Protein AF-A0A8J2K5Y0-F1 (afdb_monomer_lite)

Sequence (234 aa):
MSKTPAKHNCSVCDEPSGLTCKICMKVNYCSREHQKIHWKSHKPECFPATITFDAKVGRHLVATRDIQQGEIIFKEKPLISGPLGKPDGLPVCLTCFKCISNNNVCSRCSWPVCDSGCEKAPSHANYECEIFTRKRIPSVQSDTTLYEKIIVLRGILQKSRNPSEWNKIQQLQTHSDARQDNPVSSLMLEQCITFIRVACGLTDLVDKDVDQVLGAVVVNAFVSDDSVSSADLF

Organism: NCBI:txid39272

InterPro domains:
  IPR002893 Zinc finger, MYND-type [PF01753] (10-46)
  IPR002893 Zinc finger, MYND-type [PS50865] (10-46)
  IPR053010 SET domain-containing protein SmydA-8 [PTHR46455] (1-223)

pLDDT: mean 89.06, std 15.08, range [28.05, 97.94]

Secondary structure (DSSP, 8-state):
---PPP-EEBTTT-SEE-EE-TTTSS-EESSHHHHHHHHHHHGGG-SSEEEEEETTTEEEEEESS---TT--------S-------TT---B-TTT--B-SS--B-TTT--B-SSHHHHH-HHHHTTHHHHHHHHTPPPSSS-TTHHHHHHHHHHHHHHHH-HHHHHHHTTS---HHHHHT-HHHHHHHHHHHHIIIIIS--TT--HHHHHHHHHHHHHHPPP---TT------

Foldseek 3Di:
DDDDPPQAAAPAPRHGFDAADPAASPHGHNDVVSCVVCCVVCVQVRFQWDWDQDPPPGIDIDGNDDDDPPHDRDDDDDLFDFEAFDPVLFAAAGAPRDGDPDCDAQPQLSEDHNDPCSNPDCNQVVFCRVLSNVLVPDYSNPPRLVRLLRRLRSLLVCVVVPVPSVVVLLPADQVLVVLCVDPVSVVNLVVSCCCVCPRSPPVVDDSVSSSSSSSNCVPPNDDDPPVVDPPDDD

Structure (mmCIF, N/CA/C/O backbone):
data_AF-A0A8J2K5Y0-F1
#
_entry.id   AF-A0A8J2K5Y0-F1
#
loop_
_atom_site.group_PDB
_atom_site.id
_atom_site.type_symbol
_atom_site.label_atom_id
_atom_site.label_alt_id
_atom_site.label_comp_id
_atom_site.label_asym_id
_atom_site.label_entity_id
_atom_site.label_seq_id
_atom_site.pdbx_PDB_ins_code
_atom_site.Cartn_x
_atom_site.Cartn_y
_atom_site.Cartn_z
_atom_site.occupancy
_atom_site.B_iso_or_equiv
_atom_site.auth_seq_id
_atom_site.auth_comp_id
_atom_site.auth_asym_id
_atom_site.auth_atom_id
_atom_site.pdbx_PDB_model_num
ATOM 1 N N . MET A 1 1 ? -16.821 15.304 43.301 1.00 32.03 1 MET A N 1
ATOM 2 C CA . MET A 1 1 ? -17.691 15.926 42.278 1.00 32.03 1 MET A CA 1
ATOM 3 C C . MET A 1 1 ? -18.008 14.866 41.236 1.00 32.03 1 MET A C 1
ATOM 5 O O . MET A 1 1 ? -17.123 14.476 40.484 1.00 32.03 1 MET A O 1
ATOM 9 N N . SER A 1 2 ? -19.215 14.303 41.280 1.00 33.91 2 SER A N 1
ATOM 10 C CA . SER A 1 2 ? -19.689 13.301 40.323 1.00 33.91 2 SER A CA 1
ATOM 11 C C . SER A 1 2 ? -19.815 13.947 38.944 1.00 33.91 2 SER A C 1
ATOM 13 O O . SER A 1 2 ? -20.631 14.843 38.746 1.00 33.91 2 SER A O 1
ATOM 15 N N . LYS A 1 3 ? -18.986 13.525 37.984 1.00 35.22 3 LYS A N 1
ATOM 16 C CA . LYS A 1 3 ? -19.178 13.891 36.577 1.00 35.22 3 LYS A CA 1
ATOM 17 C C . LYS A 1 3 ? -20.478 13.234 36.115 1.00 35.22 3 LYS A C 1
ATOM 19 O O . LYS A 1 3 ? -20.520 12.019 35.948 1.00 35.22 3 LYS A O 1
ATOM 24 N N . THR A 1 4 ? -21.541 14.016 35.958 1.00 37.78 4 THR A N 1
ATOM 25 C CA . THR A 1 4 ? -22.761 13.573 35.280 1.00 37.78 4 THR A CA 1
ATOM 26 C C . THR A 1 4 ? -22.352 13.071 33.890 1.00 37.78 4 THR A C 1
ATOM 28 O O . THR A 1 4 ? -21.720 13.838 33.159 1.00 37.78 4 THR A O 1
ATOM 31 N N . PRO A 1 5 ? -22.612 11.804 33.520 1.00 46.09 5 PRO A N 1
ATOM 32 C CA . PRO A 1 5 ? -22.239 11.309 32.201 1.00 46.09 5 PRO A CA 1
ATOM 33 C C . PRO A 1 5 ? -22.985 12.134 31.150 1.00 46.09 5 PRO A C 1
ATOM 35 O O . PRO A 1 5 ? -24.195 12.339 31.269 1.00 46.09 5 PRO A O 1
ATOM 38 N N . ALA A 1 6 ? -22.260 12.652 30.157 1.00 52.94 6 ALA A N 1
ATOM 39 C CA . ALA A 1 6 ? -22.866 13.354 29.035 1.00 52.94 6 ALA A CA 1
ATOM 40 C C . ALA A 1 6 ? -23.929 12.436 28.407 1.00 52.94 6 ALA A C 1
ATOM 42 O O . ALA A 1 6 ? -23.634 11.299 28.037 1.00 52.94 6 ALA A O 1
ATOM 43 N N . LYS A 1 7 ? -25.188 12.890 28.365 1.00 57.31 7 LYS A N 1
ATOM 44 C CA . LYS A 1 7 ? -26.264 12.148 27.702 1.00 57.31 7 LYS A CA 1
ATOM 45 C C . LYS A 1 7 ? -25.958 12.155 26.212 1.00 57.31 7 LYS A C 1
ATOM 47 O O . LYS A 1 7 ? -25.963 13.213 25.592 1.00 57.31 7 LYS A O 1
ATOM 52 N N . HIS A 1 8 ? -25.667 10.987 25.663 1.00 82.56 8 HIS A N 1
ATOM 53 C CA . HIS A 1 8 ? -25.415 10.829 24.242 1.00 82.56 8 HIS A CA 1
ATOM 54 C C . HIS A 1 8 ? -26.621 10.157 23.582 1.00 82.56 8 HIS A C 1
ATOM 56 O O . HIS A 1 8 ? -27.181 9.184 24.101 1.00 82.56 8 HIS A O 1
ATOM 62 N N . ASN A 1 9 ? -27.024 10.681 22.431 1.00 93.44 9 ASN A N 1
ATOM 63 C CA . ASN A 1 9 ? -28.190 10.199 21.701 1.00 93.44 9 ASN A CA 1
ATOM 64 C C . ASN A 1 9 ? -27.949 8.815 21.087 1.00 93.44 9 ASN A C 1
ATOM 66 O O . ASN A 1 9 ? -26.814 8.416 20.803 1.00 93.44 9 ASN A O 1
ATOM 70 N N . CYS A 1 10 ? -29.034 8.069 20.896 1.00 95.00 10 CYS A N 1
ATOM 71 C CA . CYS A 1 10 ? -28.999 6.768 20.254 1.00 95.00 10 CYS A CA 1
ATOM 72 C C . CYS A 1 10 ? -28.660 6.899 18.766 1.00 95.00 10 CYS A C 1
ATOM 74 O O . CYS A 1 10 ? -29.358 7.589 18.034 1.00 95.00 10 CYS A O 1
ATOM 76 N N . SER A 1 11 ? -27.694 6.120 18.270 1.00 94.62 11 SER A N 1
ATOM 77 C CA . SER A 1 11 ? -27.305 6.104 16.845 1.00 94.62 11 SER A CA 1
ATOM 78 C C . SER A 1 11 ? -28.354 5.524 15.875 1.00 94.62 11 SER A C 1
ATOM 80 O O . SER A 1 11 ? -28.022 5.232 14.731 1.00 94.62 11 SER A O 1
ATOM 82 N N . VAL A 1 12 ? -29.596 5.302 16.322 1.00 95.62 12 VAL A N 1
ATOM 83 C CA . VAL A 1 12 ? -30.702 4.780 15.496 1.00 95.62 12 VAL A CA 1
ATOM 84 C C . VAL A 1 12 ? -31.922 5.693 15.547 1.00 95.62 12 VAL A C 1
ATOM 86 O O . VAL A 1 12 ? -32.443 6.046 14.498 1.00 95.62 12 VAL A O 1
ATOM 89 N N . CYS A 1 13 ? -32.383 6.067 16.744 1.00 95.00 13 CYS A N 1
ATOM 90 C CA . CYS A 1 13 ? -33.601 6.867 16.918 1.00 95.00 13 CYS A CA 1
ATOM 91 C C . CYS A 1 13 ? -33.347 8.286 17.440 1.00 95.00 13 CYS A C 1
ATOM 93 O O . CYS A 1 13 ? -34.308 8.996 17.691 1.00 95.00 13 CYS A O 1
ATOM 95 N N . ASP A 1 14 ? -32.085 8.667 17.660 1.00 93.25 14 ASP A N 1
ATOM 96 C CA . ASP A 1 14 ? -31.645 9.977 18.171 1.00 93.25 14 ASP A CA 1
ATOM 97 C C . ASP A 1 14 ? -32.183 10.384 19.563 1.00 93.25 14 ASP A C 1
ATOM 99 O O . ASP A 1 14 ? -31.848 11.435 20.097 1.00 93.25 14 ASP A O 1
ATOM 103 N N . GLU A 1 15 ? -32.942 9.513 20.225 1.00 93.12 15 GLU A N 1
ATOM 104 C CA . GLU A 1 15 ? -33.397 9.737 21.599 1.00 93.12 15 GLU A CA 1
ATOM 105 C C . GLU A 1 15 ? -32.246 9.623 22.619 1.00 93.12 15 GLU A C 1
ATOM 107 O O . GLU A 1 15 ? -31.299 8.849 22.405 1.00 93.12 15 GLU A O 1
ATOM 112 N N . PRO A 1 16 ? -32.320 10.329 23.768 1.00 90.25 16 PRO A N 1
ATOM 113 C CA . PRO A 1 16 ? -31.324 10.231 24.829 1.00 90.25 16 PRO A CA 1
ATOM 114 C C . PRO A 1 16 ? -31.107 8.783 25.267 1.00 90.25 16 PRO A C 1
ATOM 116 O O . PRO A 1 16 ? -32.050 8.063 25.601 1.00 90.25 16 PRO A O 1
ATOM 119 N N . SER A 1 17 ? -29.848 8.350 25.305 1.00 86.81 17 SER A N 1
ATOM 120 C CA . SER A 1 17 ? -29.516 6.956 25.580 1.00 86.81 17 SER A CA 1
ATOM 121 C C . SER A 1 17 ? -28.359 6.809 26.569 1.00 86.81 17 SER A C 1
ATOM 123 O O . SER A 1 17 ? -27.531 7.706 26.723 1.00 86.81 17 SER A O 1
ATOM 125 N N . GLY A 1 18 ? -28.332 5.682 27.287 1.00 81.06 18 GLY A N 1
ATOM 126 C CA . GLY A 1 18 ? -27.319 5.395 28.311 1.00 81.06 18 GLY A CA 1
ATOM 127 C C . GLY A 1 18 ? -26.430 4.185 28.013 1.00 81.06 18 GLY A C 1
ATOM 128 O O . GLY A 1 18 ? -25.429 3.986 28.700 1.00 81.06 18 GLY A O 1
ATOM 129 N N . LEU A 1 19 ? -26.770 3.355 27.016 1.00 89.81 19 LEU A N 1
ATOM 130 C CA . LEU A 1 19 ? -25.984 2.164 26.691 1.00 89.81 19 LEU A CA 1
ATOM 131 C C . LEU A 1 19 ? -24.911 2.494 25.653 1.00 89.81 19 LEU A C 1
ATOM 133 O O . LEU A 1 19 ? -25.159 2.479 24.450 1.00 89.81 19 LEU A O 1
ATOM 137 N N . THR A 1 20 ? -23.694 2.736 26.121 1.00 93.75 20 THR A N 1
ATOM 138 C CA . THR A 1 20 ? -22.530 2.945 25.252 1.00 93.75 20 THR A CA 1
ATOM 139 C C . THR A 1 20 ? -21.968 1.621 24.727 1.00 93.75 20 THR A C 1
ATOM 141 O O . THR A 1 20 ? -21.862 0.635 25.467 1.00 93.75 20 THR A O 1
ATOM 144 N N . CYS A 1 21 ? -21.545 1.601 23.460 1.00 94.69 21 CYS A N 1
ATOM 145 C CA . CYS A 1 21 ? -20.797 0.488 22.879 1.00 94.69 21 CYS A CA 1
ATOM 146 C C . CYS A 1 21 ? -19.514 0.213 23.677 1.00 94.69 21 CYS A C 1
ATOM 148 O O . CYS A 1 21 ? -18.610 1.041 23.704 1.00 94.69 21 CYS A O 1
ATOM 150 N N . LYS A 1 22 ? -19.396 -0.971 24.284 1.00 92.75 22 LYS A N 1
ATOM 151 C CA . LYS A 1 22 ? -18.261 -1.309 25.162 1.00 92.75 22 LYS A CA 1
ATOM 152 C C . LYS A 1 22 ? -16.938 -1.543 24.435 1.00 92.75 22 LYS A C 1
ATOM 154 O O . LYS A 1 22 ? -15.887 -1.457 25.055 1.00 92.75 22 LYS A O 1
ATOM 159 N N . ILE A 1 23 ? -16.980 -1.814 23.131 1.00 93.75 23 ILE A N 1
ATOM 160 C CA . ILE A 1 23 ? -15.765 -2.014 22.333 1.00 93.75 23 ILE A CA 1
ATOM 161 C C . ILE A 1 23 ? -15.093 -0.672 22.074 1.00 93.75 23 ILE A C 1
ATOM 163 O O . ILE A 1 23 ? -13.909 -0.529 22.356 1.00 93.75 23 ILE A O 1
ATOM 167 N N . CYS A 1 24 ? -15.842 0.298 21.552 1.00 94.75 24 CYS A N 1
ATOM 168 C CA . CYS A 1 24 ? -15.276 1.532 21.022 1.00 94.75 24 CYS A CA 1
ATOM 169 C C . CYS A 1 24 ? -15.578 2.777 21.857 1.00 94.75 24 CYS A C 1
ATOM 171 O O . CYS A 1 24 ? -14.985 3.808 21.605 1.00 94.75 24 CYS A O 1
ATOM 173 N N . MET A 1 25 ? -16.551 2.730 22.769 1.00 94.38 25 MET A N 1
ATOM 174 C CA . MET A 1 25 ? -17.033 3.868 23.566 1.00 94.38 25 MET A CA 1
ATOM 175 C C . MET A 1 25 ? -17.451 5.129 22.769 1.00 94.38 25 MET A C 1
ATOM 177 O O . MET A 1 25 ? -17.724 6.164 23.365 1.00 94.38 25 MET A O 1
ATOM 181 N N . LYS A 1 26 ? -17.564 5.039 21.432 1.00 92.44 26 LYS A N 1
ATOM 182 C CA . LYS A 1 26 ? -17.868 6.160 20.518 1.00 92.44 26 LYS A CA 1
ATOM 183 C C . LYS A 1 26 ? -19.360 6.389 20.261 1.00 92.44 26 LYS A C 1
ATOM 185 O O . LYS A 1 26 ? -19.744 7.473 19.843 1.00 92.44 26 LYS A O 1
ATOM 190 N N . VAL A 1 27 ? -20.198 5.370 20.448 1.00 94.12 27 VAL A N 1
ATOM 191 C CA . VAL A 1 27 ? -21.621 5.394 20.061 1.00 94.12 27 VAL A CA 1
ATOM 192 C C . VAL A 1 27 ? -22.511 4.832 21.160 1.00 94.12 27 VAL A C 1
ATOM 194 O O . VAL A 1 27 ? -22.056 4.031 21.984 1.00 94.12 27 VAL A O 1
ATOM 197 N N . ASN A 1 28 ? -23.783 5.231 21.153 1.00 95.75 28 ASN A N 1
ATOM 198 C CA . ASN A 1 28 ? -24.740 4.927 22.211 1.00 95.75 28 ASN A CA 1
ATOM 199 C C . ASN A 1 28 ? -26.060 4.399 21.635 1.00 95.75 28 ASN A C 1
ATOM 201 O O . ASN A 1 28 ? -26.411 4.669 20.484 1.00 95.75 28 ASN A O 1
ATOM 205 N N . TYR A 1 29 ? -26.776 3.611 22.433 1.00 95.25 29 TYR A N 1
ATOM 206 C CA . TYR A 1 29 ? -27.998 2.924 22.030 1.00 95.25 29 TYR A CA 1
ATOM 207 C C . TYR A 1 29 ? -29.051 2.962 23.138 1.00 95.25 29 TYR A C 1
ATOM 209 O O . TYR A 1 29 ? -28.726 2.893 24.322 1.00 95.25 29 TYR A O 1
ATOM 217 N N . CYS A 1 30 ? -30.331 3.021 22.770 1.00 94.06 30 CYS A N 1
ATOM 218 C CA . CYS A 1 30 ? -31.423 2.820 23.730 1.00 94.06 30 CYS A CA 1
ATOM 219 C C . CYS A 1 30 ? -31.503 1.359 24.196 1.00 94.06 30 CYS A C 1
ATOM 221 O O . CYS A 1 30 ? -31.869 1.089 25.336 1.00 94.06 30 CYS A O 1
ATOM 223 N N . SER A 1 31 ? -31.159 0.414 23.314 1.00 92.88 31 SER A N 1
ATOM 224 C CA . SER A 1 31 ? -31.305 -1.020 23.554 1.00 92.88 31 SER A CA 1
ATOM 225 C C . SER A 1 31 ? -30.326 -1.857 22.722 1.00 92.88 31 SER A C 1
ATOM 227 O O . SER A 1 31 ? -29.652 -1.359 21.812 1.00 92.88 31 SER A O 1
ATOM 229 N N . ARG A 1 32 ? -30.259 -3.163 23.013 1.00 93.19 32 ARG A N 1
ATOM 230 C CA . ARG A 1 32 ? -29.463 -4.119 22.223 1.00 93.19 32 ARG A CA 1
ATOM 231 C C . ARG A 1 32 ? -30.018 -4.279 20.806 1.00 93.19 32 ARG A C 1
ATOM 233 O O . ARG A 1 32 ? -29.262 -4.582 19.887 1.00 93.19 32 ARG A O 1
ATOM 240 N N . GLU A 1 33 ? -31.313 -4.062 20.615 1.00 95.75 33 GLU A N 1
ATOM 241 C CA . GLU A 1 33 ? -31.990 -4.099 19.320 1.00 95.75 33 GLU A CA 1
ATOM 242 C C . GLU A 1 33 ? -31.474 -2.975 18.416 1.00 95.75 33 GLU A C 1
ATOM 244 O O . GLU A 1 33 ? -31.045 -3.246 17.295 1.00 95.75 33 GLU A O 1
ATOM 249 N N . HIS A 1 34 ? -31.395 -1.738 18.922 1.00 95.56 34 HIS A N 1
ATOM 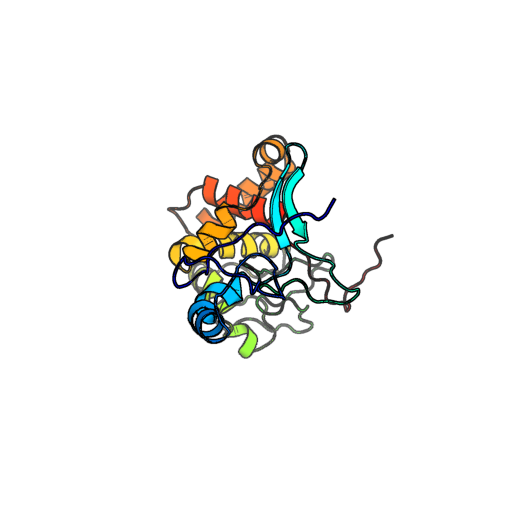250 C CA . HIS A 1 34 ? -30.821 -0.615 18.169 1.00 95.56 34 HIS A CA 1
ATOM 251 C C . HIS A 1 34 ? -29.333 -0.828 17.866 1.00 95.56 34 HIS A C 1
ATOM 253 O O . HIS A 1 34 ? -28.880 -0.535 16.759 1.00 95.56 34 HIS A O 1
ATOM 259 N N . GLN A 1 35 ? -28.575 -1.430 18.788 1.00 94.44 35 GLN A N 1
ATOM 260 C CA . GLN A 1 35 ? -27.198 -1.823 18.493 1.00 94.44 35 GLN A CA 1
ATOM 261 C C . GLN A 1 35 ? -27.125 -2.821 17.329 1.00 94.44 35 GLN A C 1
ATOM 263 O O . GLN A 1 35 ? -26.298 -2.641 16.440 1.00 94.44 35 GLN A O 1
ATOM 268 N N . LYS A 1 36 ? -27.975 -3.858 17.304 1.00 95.06 36 LYS A N 1
ATOM 269 C CA . LYS A 1 36 ? -28.004 -4.852 16.214 1.00 95.06 36 LYS A CA 1
ATOM 270 C C . LYS A 1 36 ? -28.366 -4.221 14.869 1.00 95.06 36 LYS A C 1
ATOM 272 O O . LYS A 1 36 ? -27.741 -4.566 13.870 1.00 95.06 36 LYS A O 1
ATOM 277 N N . ILE A 1 37 ? -29.322 -3.289 14.856 1.00 95.75 37 ILE A N 1
ATOM 278 C CA . ILE A 1 37 ? -29.725 -2.543 13.653 1.00 95.75 37 ILE A CA 1
ATOM 279 C C . ILE A 1 37 ? -28.539 -1.740 13.101 1.00 95.75 37 ILE A C 1
ATOM 281 O O . ILE A 1 37 ? -28.213 -1.853 11.921 1.00 95.75 37 ILE A O 1
ATOM 285 N N . HIS A 1 38 ? -27.839 -0.996 13.960 1.00 95.06 38 HIS A N 1
ATOM 286 C CA . HIS A 1 38 ? -26.697 -0.169 13.559 1.00 95.06 38 HIS A CA 1
ATOM 287 C C . HIS A 1 38 ? -25.401 -0.971 13.324 1.00 95.06 38 HIS A C 1
ATOM 289 O O . HIS A 1 38 ? -24.453 -0.480 12.714 1.00 95.06 38 HIS A O 1
ATOM 295 N N . TRP A 1 39 ? -25.322 -2.223 13.788 1.00 95.00 39 TRP A N 1
ATOM 296 C CA . TRP A 1 39 ? -24.069 -2.983 13.814 1.00 95.00 39 TRP A CA 1
ATOM 297 C C . TRP A 1 39 ? -23.414 -3.133 12.440 1.00 95.00 39 TRP A C 1
ATOM 299 O O . TRP A 1 39 ? -22.192 -3.071 12.340 1.00 95.00 39 TRP A O 1
ATOM 309 N N . LYS A 1 40 ? -24.205 -3.304 11.374 1.00 94.75 40 LYS A N 1
ATOM 310 C CA . LYS A 1 40 ? -23.673 -3.510 10.018 1.00 94.75 40 LYS A CA 1
ATOM 311 C C . LYS A 1 40 ? -22.851 -2.313 9.524 1.00 94.75 40 LYS A C 1
ATOM 313 O O . LYS A 1 40 ? -21.805 -2.534 8.921 1.00 94.75 40 LYS A O 1
ATOM 318 N N . SER A 1 41 ? -23.294 -1.085 9.794 1.00 93.94 41 SER A N 1
ATOM 319 C CA . SER A 1 41 ? -22.560 0.142 9.453 1.00 93.94 41 SER A CA 1
ATOM 320 C C . SER A 1 41 ? -21.506 0.499 10.499 1.00 93.94 41 SER A C 1
ATOM 322 O O . SER A 1 41 ? -20.461 1.025 10.147 1.00 93.94 41 SER A O 1
ATOM 324 N N . HIS A 1 42 ? -21.738 0.174 11.774 1.00 94.00 42 HIS A N 1
ATOM 325 C CA . HIS A 1 42 ? -20.819 0.513 12.860 1.00 94.00 42 HIS A CA 1
ATOM 326 C C . HIS A 1 42 ? -19.573 -0.376 12.928 1.00 94.00 42 HIS A C 1
ATOM 328 O O . HIS A 1 42 ? -18.486 0.102 13.248 1.00 94.00 42 HIS A O 1
ATOM 334 N N . LYS A 1 43 ? -19.726 -1.684 12.679 1.00 93.62 43 LYS A N 1
ATOM 335 C CA . LYS A 1 43 ? -18.681 -2.696 12.895 1.00 93.62 43 LYS A CA 1
ATOM 336 C C . LYS A 1 43 ? -17.336 -2.351 12.233 1.00 93.62 43 LYS A C 1
ATOM 338 O O . LYS A 1 43 ? -16.330 -2.538 12.914 1.00 93.62 43 LYS A O 1
ATOM 343 N N . PRO A 1 44 ? -17.273 -1.854 10.979 1.00 90.88 44 PRO A N 1
ATOM 344 C CA . PRO A 1 44 ? -16.004 -1.492 10.340 1.00 90.88 44 PRO A CA 1
ATOM 345 C C . PRO A 1 44 ? -15.212 -0.409 11.087 1.00 90.88 44 PRO A C 1
ATOM 347 O O . PRO A 1 44 ? -13.991 -0.393 11.016 1.00 90.88 44 PRO A O 1
ATOM 350 N N . GLU A 1 45 ? -15.892 0.457 11.840 1.00 90.06 45 GLU A N 1
ATOM 351 C CA . GLU A 1 45 ? -15.291 1.574 12.581 1.00 90.06 45 GLU A CA 1
ATOM 352 C C . GLU A 1 45 ? -15.261 1.322 14.102 1.00 90.06 45 GLU A C 1
ATOM 354 O O . GLU A 1 45 ? -14.896 2.193 14.901 1.00 90.06 45 GLU A O 1
ATOM 359 N N . CYS A 1 46 ? -15.661 0.124 14.536 1.00 94.50 46 CYS A N 1
ATOM 360 C CA . CYS A 1 46 ? -15.793 -0.244 15.940 1.00 94.50 46 CYS A CA 1
ATOM 361 C C . CYS A 1 46 ? -14.460 -0.745 16.515 1.00 94.50 46 CYS A C 1
ATOM 363 O O . CYS A 1 46 ? -14.229 -1.944 16.647 1.00 94.50 46 CYS A O 1
ATOM 365 N N . PHE A 1 47 ? -13.594 0.194 16.886 1.00 96.00 47 PHE A N 1
ATOM 366 C CA . PHE A 1 47 ? -12.331 -0.058 17.583 1.00 96.00 47 PHE A CA 1
ATOM 367 C C . PHE A 1 47 ? -12.121 0.983 18.697 1.00 96.00 47 PHE A C 1
ATOM 369 O O . PHE A 1 47 ? -12.705 2.071 18.608 1.00 96.00 47 PHE A O 1
ATOM 376 N N . PRO A 1 48 ? -11.331 0.684 19.750 1.00 96.94 48 PRO A N 1
ATOM 377 C CA . PRO A 1 48 ? -11.205 1.519 20.948 1.00 96.94 48 PRO A CA 1
ATOM 378 C C . PRO A 1 48 ? -10.365 2.789 20.752 1.00 96.94 48 PRO A C 1
ATOM 380 O O . PRO A 1 48 ? -9.767 3.277 21.707 1.00 96.94 48 PRO A O 1
ATOM 383 N N . ALA A 1 49 ? -10.361 3.380 19.558 1.00 96.12 49 ALA A N 1
ATOM 384 C CA . ALA A 1 49 ? -9.703 4.651 19.295 1.00 96.12 49 ALA A CA 1
ATOM 385 C C . ALA A 1 49 ? -10.542 5.576 18.399 1.00 96.12 49 ALA A C 1
ATOM 387 O O . ALA A 1 49 ? -11.417 5.139 17.639 1.00 96.12 49 ALA A O 1
ATOM 388 N N . THR A 1 50 ? -10.257 6.870 18.504 1.00 94.62 50 THR A N 1
ATOM 389 C CA . THR A 1 50 ? -10.776 7.933 17.639 1.00 94.62 50 THR A CA 1
ATOM 390 C C . THR A 1 50 ? -9.623 8.712 17.019 1.00 94.62 50 THR A C 1
ATOM 392 O O . THR A 1 50 ? -8.535 8.755 17.587 1.00 94.62 50 THR A O 1
ATOM 395 N N . ILE A 1 51 ? -9.862 9.327 15.863 1.00 94.06 51 ILE A N 1
ATOM 396 C CA . ILE A 1 51 ? -8.894 10.218 15.221 1.00 94.06 51 ILE A CA 1
ATOM 397 C C . ILE A 1 51 ? -9.025 11.610 15.846 1.00 94.06 51 ILE A C 1
ATOM 399 O O . ILE A 1 51 ? -10.130 12.137 15.974 1.00 94.06 51 ILE A O 1
ATOM 403 N N . THR A 1 52 ? -7.894 12.202 16.207 1.00 95.75 52 THR A N 1
ATOM 404 C CA . THR A 1 52 ? -7.747 13.587 16.674 1.00 95.75 52 THR A CA 1
ATOM 405 C C . THR A 1 52 ? -6.625 14.271 15.896 1.00 95.75 52 THR A C 1
ATOM 407 O O . THR A 1 52 ? -5.911 13.627 15.125 1.00 95.75 52 THR A O 1
ATOM 410 N N . PHE A 1 53 ? -6.476 15.585 16.061 1.00 96.12 53 PHE A N 1
ATOM 411 C CA . PHE A 1 53 ? -5.426 16.367 15.414 1.00 96.12 53 PHE A CA 1
ATOM 412 C C . PHE A 1 53 ? -4.584 17.098 16.455 1.00 96.12 53 PHE A C 1
ATOM 414 O O . PHE A 1 53 ? -5.118 17.648 17.415 1.00 96.12 53 PHE A O 1
ATOM 421 N N . ASP A 1 54 ? -3.276 17.111 16.234 1.00 95.94 54 ASP A N 1
ATOM 422 C CA . ASP A 1 54 ? -2.307 17.908 16.975 1.00 95.94 54 ASP A CA 1
ATOM 423 C C . ASP A 1 54 ? -1.405 18.655 15.984 1.00 95.94 54 ASP A C 1
ATOM 425 O O . ASP A 1 54 ? -1.079 18.136 14.917 1.00 95.94 54 ASP A O 1
ATOM 429 N N . ALA A 1 55 ? -0.997 19.878 16.322 1.00 94.88 55 ALA A N 1
ATOM 430 C CA . ALA A 1 55 ? -0.227 20.726 15.412 1.00 94.88 55 ALA A CA 1
ATOM 431 C C . ALA A 1 55 ? 1.187 20.190 15.118 1.00 94.88 55 ALA A C 1
ATOM 433 O O . ALA A 1 55 ? 1.750 20.513 14.076 1.00 94.88 55 ALA A O 1
ATOM 434 N N . LYS A 1 56 ? 1.767 19.382 16.016 1.00 93.00 56 LYS A N 1
ATOM 435 C CA . LYS A 1 56 ? 3.126 18.844 15.885 1.00 93.00 56 LYS A CA 1
ATOM 436 C C . LYS A 1 56 ? 3.153 17.529 15.111 1.00 93.00 56 LYS A C 1
ATOM 438 O O . LYS A 1 56 ? 4.050 17.332 14.299 1.00 93.00 56 LYS A O 1
ATOM 443 N N . VAL A 1 57 ? 2.209 16.625 15.379 1.00 92.06 57 VAL A N 1
ATOM 444 C CA . VAL A 1 57 ? 2.205 15.266 14.791 1.00 92.06 57 VAL A CA 1
ATOM 445 C C . VAL A 1 57 ? 1.094 15.033 13.766 1.00 92.06 57 VAL A C 1
ATOM 447 O O . VAL A 1 57 ? 1.063 13.997 13.107 1.00 92.06 57 VAL A O 1
ATOM 450 N N . GLY A 1 58 ? 0.179 15.988 13.600 1.00 94.75 58 GLY A N 1
ATOM 451 C CA . GLY A 1 58 ? -0.957 15.876 12.694 1.00 94.75 58 GLY A CA 1
ATOM 452 C C . GLY A 1 58 ? -2.056 14.950 13.223 1.00 94.75 58 GLY A C 1
ATOM 453 O O . GLY A 1 58 ? -2.368 14.923 14.419 1.00 94.75 58 GLY A O 1
ATOM 454 N N . ARG A 1 59 ? -2.689 14.203 12.308 1.00 95.81 59 ARG A N 1
ATOM 455 C CA . ARG A 1 59 ? -3.744 13.236 12.652 1.00 95.81 59 ARG A CA 1
ATOM 456 C C . ARG A 1 59 ? -3.146 12.048 13.398 1.00 95.81 59 ARG A C 1
ATOM 458 O O . ARG A 1 59 ? -2.210 11.426 12.909 1.00 95.81 59 ARG A O 1
ATOM 465 N N . HIS A 1 60 ? -3.733 11.703 14.534 1.00 95.44 60 HIS A N 1
ATOM 466 C CA . HIS A 1 60 ? -3.295 10.586 15.364 1.00 95.44 60 HIS A CA 1
ATOM 467 C C . HIS A 1 60 ? -4.494 9.893 16.018 1.00 95.44 60 HIS A C 1
ATOM 469 O O . HIS A 1 60 ? -5.603 10.428 16.041 1.00 95.44 60 HIS A O 1
ATOM 475 N N . LEU A 1 61 ? -4.275 8.676 16.518 1.00 95.50 61 LEU A N 1
ATOM 476 C CA . LEU A 1 61 ? -5.291 7.901 17.225 1.00 95.50 61 LEU A CA 1
ATOM 477 C C . LEU A 1 61 ? -5.181 8.125 18.734 1.00 95.50 61 LEU A C 1
ATOM 479 O O . LEU A 1 61 ? -4.098 8.008 19.302 1.00 95.50 61 LEU A O 1
ATOM 483 N N . VAL A 1 62 ? -6.315 8.383 19.384 1.00 95.88 62 VAL A N 1
ATOM 484 C CA . VAL A 1 62 ? -6.435 8.483 20.845 1.00 95.88 62 VAL A CA 1
ATOM 485 C C . VAL A 1 62 ? -7.381 7.405 21.351 1.00 95.88 62 VAL A C 1
ATOM 487 O O . VAL A 1 62 ? -8.472 7.212 20.805 1.00 95.88 62 VAL A O 1
ATOM 490 N N . ALA A 1 63 ? -6.956 6.692 22.396 1.00 97.25 63 ALA A N 1
ATOM 491 C CA . ALA A 1 63 ? -7.753 5.651 23.025 1.00 97.25 63 ALA A CA 1
ATOM 492 C C . ALA A 1 63 ? -9.039 6.231 23.637 1.00 97.25 63 ALA A C 1
ATOM 494 O O . ALA A 1 63 ? -9.047 7.287 24.263 1.00 97.25 63 ALA A O 1
ATOM 495 N N . THR A 1 64 ? -10.141 5.513 23.455 1.00 96.31 64 THR A N 1
ATOM 496 C CA . THR A 1 64 ? -11.488 5.893 23.937 1.00 96.31 64 THR A CA 1
ATOM 497 C C . THR A 1 64 ? -11.850 5.234 25.269 1.00 96.31 64 THR A C 1
ATOM 499 O O . THR A 1 64 ? -12.859 5.569 25.888 1.00 96.31 64 THR A O 1
ATOM 502 N N . ARG A 1 65 ? -11.030 4.273 25.693 1.00 96.12 65 ARG A N 1
ATOM 503 C CA . ARG A 1 65 ? -11.073 3.555 26.966 1.00 96.12 65 ARG A CA 1
ATOM 504 C C . ARG A 1 65 ? -9.714 2.917 27.223 1.00 96.12 65 ARG A C 1
ATOM 506 O O . ARG A 1 65 ? -8.880 2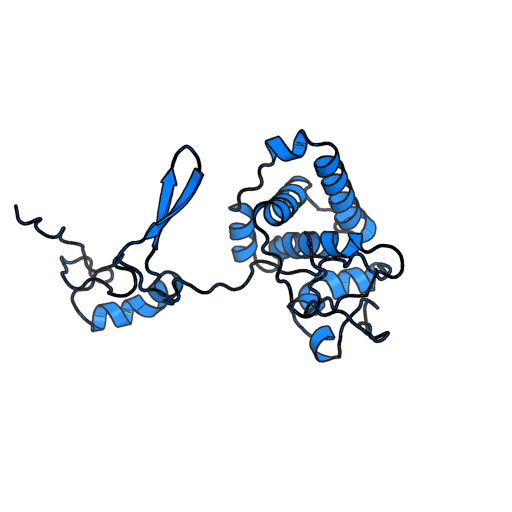.871 26.320 1.00 96.12 65 ARG A O 1
ATOM 513 N N . ASP A 1 66 ? -9.556 2.339 28.403 1.00 96.62 66 ASP A N 1
ATOM 514 C CA . ASP A 1 66 ? -8.417 1.481 28.703 1.00 96.62 66 ASP A CA 1
ATOM 515 C C . ASP A 1 66 ? -8.398 0.266 27.759 1.00 96.62 66 ASP A C 1
ATOM 517 O O . ASP A 1 66 ? -9.431 -0.365 27.487 1.00 96.62 66 ASP A O 1
ATOM 521 N N . ILE A 1 67 ? -7.208 -0.034 27.240 1.00 96.75 67 ILE A N 1
ATOM 522 C CA . ILE A 1 67 ? -6.923 -1.150 26.335 1.00 96.75 67 ILE A CA 1
ATOM 523 C C . ILE A 1 67 ? -6.008 -2.107 27.090 1.00 96.75 67 ILE A C 1
ATOM 525 O O . ILE A 1 67 ? -4.968 -1.696 27.607 1.00 96.75 67 ILE A O 1
ATOM 529 N N . GLN A 1 68 ? -6.406 -3.373 27.189 1.00 96.25 68 GLN A N 1
ATOM 530 C CA . GLN A 1 68 ? -5.621 -4.362 27.926 1.00 96.25 68 GLN A CA 1
ATOM 531 C C . GLN A 1 68 ? -4.394 -4.804 27.124 1.00 96.25 68 GLN A C 1
ATOM 533 O O . GLN A 1 68 ? -4.394 -4.809 25.892 1.00 96.25 68 GLN A O 1
ATOM 538 N N . GLN A 1 69 ? -3.339 -5.219 27.826 1.00 97.56 69 GLN A N 1
ATOM 539 C CA . GLN A 1 69 ? -2.165 -5.801 27.182 1.00 97.56 69 GLN A CA 1
ATOM 540 C C . GLN A 1 69 ? -2.569 -7.017 26.332 1.00 97.56 69 GLN A C 1
ATOM 542 O O . GLN A 1 69 ? -3.286 -7.900 26.797 1.00 97.56 69 GLN A O 1
ATOM 547 N N . GLY A 1 70 ? -2.098 -7.058 25.082 1.00 96.19 70 GLY A N 1
ATOM 548 C CA . GLY A 1 70 ? -2.423 -8.123 24.127 1.00 96.19 70 GLY A CA 1
ATOM 549 C C . GLY A 1 70 ? -3.790 -7.983 23.445 1.00 96.19 70 GLY A C 1
ATOM 550 O O . GLY A 1 70 ? -4.123 -8.802 22.589 1.00 96.19 70 GLY A O 1
ATOM 551 N N . GLU A 1 71 ? -4.581 -6.956 23.775 1.00 95.00 71 GLU A N 1
ATOM 552 C CA . GLU A 1 71 ? -5.852 -6.691 23.108 1.00 95.00 71 GLU A CA 1
ATOM 553 C C . GLU A 1 71 ? -5.631 -6.215 21.662 1.00 95.00 71 GLU A C 1
ATOM 555 O O . GLU A 1 71 ? -4.831 -5.320 21.382 1.00 95.00 71 GLU A O 1
ATOM 560 N N . ILE A 1 72 ? -6.378 -6.794 20.722 1.00 92.38 72 ILE A N 1
ATOM 561 C CA . ILE A 1 72 ? -6.363 -6.359 19.324 1.00 92.38 72 ILE A CA 1
ATOM 562 C C . ILE A 1 72 ? -7.197 -5.083 19.199 1.00 92.38 72 ILE A C 1
ATOM 564 O O . ILE A 1 72 ? -8.418 -5.126 19.343 1.00 92.38 72 ILE A O 1
ATOM 568 N N . ILE A 1 73 ? -6.548 -3.967 18.858 1.00 94.88 73 ILE A N 1
ATOM 569 C CA . ILE A 1 73 ? -7.219 -2.677 18.647 1.00 94.88 73 ILE A CA 1
ATOM 570 C C . ILE A 1 73 ? -8.031 -2.709 17.343 1.00 94.88 73 ILE A C 1
ATOM 572 O O . ILE A 1 73 ? -9.243 -2.510 17.366 1.00 94.88 73 ILE A O 1
ATOM 576 N N . PHE A 1 74 ? -7.387 -2.989 16.207 1.00 92.56 74 PHE A N 1
ATOM 577 C CA . PHE A 1 74 ? -8.048 -3.177 14.913 1.00 92.56 74 PHE A CA 1
ATOM 578 C C . PHE A 1 74 ? -7.220 -4.082 13.991 1.00 92.56 74 PHE A C 1
ATOM 580 O O . PHE A 1 74 ? -6.065 -4.398 14.273 1.00 92.56 74 PHE A O 1
ATOM 587 N N . LYS A 1 75 ? -7.839 -4.531 12.895 1.00 89.12 75 LYS A N 1
ATOM 588 C CA . LYS A 1 75 ? -7.185 -5.251 11.797 1.00 89.12 75 LYS A CA 1
ATOM 589 C C . LYS A 1 75 ? -7.591 -4.600 10.490 1.00 89.12 75 LYS A C 1
ATOM 591 O O . LYS A 1 75 ? -8.771 -4.317 10.294 1.00 89.12 75 LYS A O 1
ATOM 596 N N . GLU A 1 76 ? -6.639 -4.443 9.589 1.00 87.19 76 GLU A N 1
ATOM 597 C CA . GLU A 1 76 ? -6.868 -3.827 8.291 1.00 87.19 76 GLU A CA 1
ATOM 598 C C . GLU A 1 76 ? -6.177 -4.635 7.191 1.00 87.19 76 GLU A C 1
ATOM 600 O O . GLU A 1 76 ? -5.172 -5.306 7.426 1.00 87.19 76 GLU A O 1
ATOM 605 N N . LYS A 1 77 ? -6.763 -4.619 5.991 1.00 88.69 77 LYS A N 1
ATOM 606 C CA . LYS A 1 77 ? -6.122 -5.157 4.789 1.00 88.69 77 LYS A CA 1
ATOM 607 C C . LYS A 1 77 ? -5.316 -4.037 4.128 1.00 88.69 77 LYS A C 1
ATOM 609 O O . LYS A 1 77 ? -5.817 -2.918 4.086 1.00 88.69 77 LYS A O 1
ATOM 614 N N . PRO A 1 78 ? -4.131 -4.318 3.566 1.00 90.81 78 PRO A N 1
ATOM 615 C CA . PRO A 1 78 ? -3.341 -3.283 2.913 1.00 90.81 78 PRO A CA 1
ATOM 616 C C . PRO A 1 78 ? -4.106 -2.672 1.731 1.00 90.81 78 PRO A C 1
ATOM 618 O O . PRO A 1 78 ? -4.714 -3.405 0.947 1.00 90.81 78 PRO A O 1
ATOM 621 N N . LEU A 1 79 ? -4.031 -1.343 1.582 1.00 92.25 79 LEU A N 1
ATOM 622 C CA . LEU A 1 79 ? -4.587 -0.622 0.424 1.00 92.25 79 LEU A CA 1
ATOM 623 C C . LEU A 1 79 ? -3.937 -1.105 -0.878 1.00 92.25 79 LEU A C 1
ATOM 625 O O . LEU A 1 79 ? -4.595 -1.318 -1.896 1.00 92.25 79 LEU A O 1
ATOM 629 N N . ILE A 1 80 ? -2.619 -1.286 -0.818 1.00 91.62 80 ILE A N 1
ATOM 630 C CA . ILE A 1 80 ? -1.770 -1.846 -1.861 1.00 91.62 80 ILE A CA 1
ATOM 631 C C . ILE A 1 80 ? -0.665 -2.662 -1.209 1.00 91.62 80 ILE A C 1
ATOM 633 O O . ILE A 1 80 ? -0.223 -2.370 -0.102 1.00 91.62 80 ILE A O 1
ATOM 637 N N . SER A 1 81 ? -0.220 -3.693 -1.910 1.00 92.25 81 SER A N 1
ATOM 638 C CA . SER A 1 81 ? 0.946 -4.481 -1.532 1.00 92.25 81 SER A CA 1
ATOM 639 C C . SER A 1 81 ? 1.785 -4.721 -2.773 1.00 92.25 81 SER A C 1
ATOM 641 O O . SER A 1 81 ? 1.256 -4.822 -3.888 1.00 92.25 81 SER A O 1
ATOM 643 N N . GLY A 1 82 ? 3.092 -4.804 -2.593 1.00 91.25 82 GLY A N 1
ATOM 644 C CA . GLY A 1 82 ? 4.017 -5.074 -3.674 1.00 91.25 82 GLY A CA 1
ATOM 645 C C . GLY A 1 82 ? 5.298 -5.706 -3.153 1.00 91.25 82 GLY A C 1
ATOM 646 O O . GLY A 1 82 ? 5.581 -5.621 -1.959 1.00 91.25 82 GLY A O 1
ATOM 647 N N . PRO A 1 83 ? 6.030 -6.380 -4.044 1.00 89.50 83 PRO A N 1
ATOM 648 C CA . PRO A 1 83 ? 7.321 -6.959 -3.713 1.00 89.50 83 PRO A CA 1
ATOM 649 C C . PRO A 1 83 ? 8.337 -5.857 -3.403 1.00 89.50 83 PRO A C 1
ATOM 651 O O . PRO A 1 83 ? 8.272 -4.764 -3.966 1.00 89.50 83 PRO A O 1
ATOM 654 N N . LEU A 1 84 ? 9.308 -6.187 -2.559 1.00 84.75 84 LEU A N 1
ATOM 655 C CA . LEU A 1 84 ? 10.522 -5.406 -2.365 1.00 84.75 84 LEU A CA 1
ATOM 656 C C . LEU A 1 84 ? 11.700 -6.255 -2.841 1.00 84.75 84 LEU A C 1
ATOM 658 O O . LEU A 1 84 ? 11.776 -7.442 -2.515 1.00 84.75 84 LEU A O 1
ATOM 662 N N . GLY A 1 85 ? 12.586 -5.668 -3.644 1.00 78.38 85 GLY A N 1
ATOM 663 C CA . GLY A 1 85 ? 13.790 -6.357 -4.094 1.00 78.38 85 GLY A CA 1
ATOM 664 C C . GLY A 1 85 ? 14.690 -6.716 -2.918 1.00 78.38 85 GLY A C 1
ATOM 665 O O . GLY A 1 85 ? 14.827 -5.937 -1.977 1.00 78.38 85 GLY A O 1
ATOM 666 N N . LYS A 1 86 ? 15.302 -7.900 -2.962 1.00 75.88 86 LYS A N 1
ATOM 667 C CA . LYS A 1 86 ? 16.286 -8.317 -1.961 1.00 75.88 86 LYS A CA 1
ATOM 668 C C . LYS A 1 86 ? 17.701 -7.926 -2.423 1.00 75.88 86 LYS A C 1
ATOM 670 O O . LYS A 1 86 ? 17.975 -7.995 -3.626 1.00 75.88 86 LYS A O 1
ATOM 675 N N . PRO A 1 87 ? 18.605 -7.526 -1.506 1.00 73.19 87 PRO A N 1
ATOM 676 C CA . PRO A 1 87 ? 19.985 -7.171 -1.856 1.00 73.19 87 PRO A CA 1
ATOM 677 C C . PRO A 1 87 ? 20.781 -8.312 -2.504 1.00 73.19 87 PRO A C 1
ATOM 679 O O . PRO A 1 87 ? 21.686 -8.059 -3.290 1.00 73.19 87 PRO A O 1
ATOM 682 N N . ASP A 1 88 ? 20.430 -9.562 -2.194 1.00 77.31 88 ASP A N 1
ATOM 683 C CA . ASP A 1 88 ? 21.038 -10.772 -2.762 1.00 77.31 88 ASP A CA 1
ATOM 684 C C . ASP A 1 88 ? 20.607 -11.063 -4.213 1.00 77.31 88 ASP A C 1
ATOM 686 O O . ASP A 1 88 ? 21.105 -12.004 -4.833 1.00 77.31 88 ASP A O 1
ATOM 690 N N . GLY A 1 89 ? 19.695 -10.260 -4.771 1.00 78.06 89 GLY A N 1
ATOM 691 C CA . GLY A 1 89 ? 19.211 -10.406 -6.139 1.00 78.06 89 GLY A CA 1
ATOM 692 C C . GLY A 1 89 ? 18.212 -11.546 -6.339 1.00 78.06 89 GLY A C 1
ATOM 693 O O . GLY A 1 89 ? 17.827 -11.809 -7.481 1.00 78.06 89 GLY A O 1
ATOM 694 N N . LEU A 1 90 ? 17.766 -12.225 -5.274 1.00 82.69 90 LEU A N 1
ATOM 695 C CA . LEU A 1 90 ? 16.830 -13.336 -5.414 1.00 82.69 90 LEU A CA 1
ATOM 696 C C . LEU A 1 90 ? 15.463 -12.854 -5.938 1.00 82.69 90 LEU A C 1
ATOM 698 O O . LEU A 1 90 ? 14.901 -11.878 -5.427 1.00 82.69 90 LEU A O 1
ATOM 702 N N . PRO A 1 91 ? 14.877 -13.542 -6.940 1.00 88.56 91 PRO A N 1
ATOM 703 C CA . PRO A 1 91 ? 13.531 -13.242 -7.403 1.00 88.56 91 PRO A CA 1
ATOM 704 C C . PRO A 1 91 ? 12.498 -13.410 -6.286 1.00 88.56 91 PRO A C 1
ATOM 706 O O . PRO A 1 91 ? 12.523 -14.382 -5.534 1.00 88.56 91 PRO A O 1
ATOM 709 N N . VAL A 1 92 ? 11.540 -12.492 -6.220 1.00 89.94 92 VAL A N 1
ATOM 710 C CA . VAL A 1 92 ? 10.463 -12.462 -5.234 1.00 89.94 92 VAL A CA 1
ATOM 711 C C . VAL A 1 92 ? 9.133 -12.636 -5.953 1.00 89.94 92 VAL A C 1
ATOM 713 O O . VAL A 1 92 ? 8.862 -12.000 -6.972 1.00 89.94 92 VAL A O 1
ATOM 716 N N . CYS A 1 93 ? 8.275 -13.496 -5.411 1.00 92.38 93 CYS A N 1
ATOM 717 C CA . CYS A 1 93 ? 6.943 -13.722 -5.952 1.00 92.38 93 CYS A CA 1
ATOM 718 C C . CYS A 1 93 ? 6.111 -12.435 -5.941 1.00 92.38 93 CYS A C 1
ATOM 720 O O . CYS A 1 93 ? 5.902 -11.836 -4.885 1.00 92.38 93 CYS A O 1
ATOM 722 N N . LEU A 1 94 ? 5.532 -12.067 -7.089 1.00 94.00 94 LEU A N 1
ATOM 723 C CA . LEU A 1 94 ? 4.681 -10.874 -7.209 1.00 94.00 94 LEU A CA 1
ATOM 724 C C . LEU A 1 94 ? 3.406 -10.913 -6.348 1.00 94.00 94 LEU A C 1
ATOM 726 O O . LEU A 1 94 ? 2.780 -9.872 -6.128 1.00 94.00 94 LEU A O 1
ATOM 730 N N . THR A 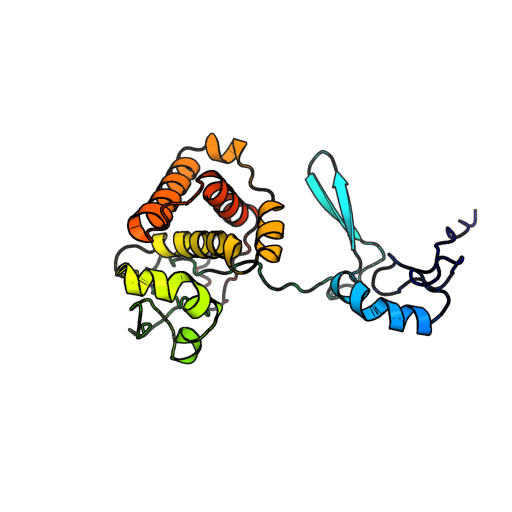1 95 ? 3.013 -12.089 -5.859 1.00 94.25 95 THR A N 1
ATOM 731 C CA . THR A 1 95 ? 1.776 -12.279 -5.091 1.00 94.25 95 THR A CA 1
ATOM 732 C C . THR A 1 95 ? 2.023 -12.445 -3.600 1.00 94.25 95 THR A C 1
ATOM 734 O O . THR A 1 95 ? 1.391 -11.756 -2.807 1.00 94.25 95 THR A O 1
ATOM 737 N N . CYS A 1 96 ? 2.875 -13.395 -3.210 1.00 91.94 96 CYS A N 1
ATOM 738 C CA . CYS A 1 96 ? 3.070 -13.751 -1.802 1.00 91.94 96 CYS A CA 1
ATOM 739 C C . CYS A 1 96 ? 4.365 -13.192 -1.206 1.00 91.94 96 CYS A C 1
ATOM 741 O O . CYS A 1 96 ? 4.612 -13.412 -0.025 1.00 91.94 96 CYS A O 1
ATOM 743 N N . PHE A 1 97 ? 5.178 -12.511 -2.020 1.00 90.69 97 PHE A N 1
ATOM 744 C CA . PHE A 1 97 ? 6.416 -11.832 -1.629 1.00 90.69 97 PHE A CA 1
ATOM 745 C C . PHE A 1 97 ? 7.512 -12.727 -1.036 1.00 90.69 97 PHE A C 1
ATOM 747 O O . PHE A 1 97 ? 8.516 -12.225 -0.548 1.00 90.69 97 PHE A O 1
ATOM 754 N N . LYS A 1 98 ? 7.368 -14.051 -1.146 1.00 88.25 98 LYS A N 1
ATOM 755 C CA . LYS A 1 98 ? 8.426 -15.004 -0.801 1.00 88.25 98 LYS A CA 1
ATOM 756 C C . LYS A 1 98 ? 9.504 -15.020 -1.878 1.00 88.25 98 LYS A C 1
ATOM 758 O O . LYS A 1 98 ? 9.182 -14.942 -3.070 1.00 88.25 98 LYS A O 1
ATOM 763 N N . CYS A 1 99 ? 10.753 -15.209 -1.463 1.00 87.62 99 CYS A N 1
ATOM 764 C CA . CYS A 1 99 ? 11.845 -15.533 -2.375 1.00 87.62 99 CYS A CA 1
ATOM 765 C C . CYS A 1 99 ? 11.529 -16.827 -3.137 1.00 87.62 99 CYS A C 1
ATOM 767 O O . CYS A 1 99 ? 10.993 -17.788 -2.578 1.00 87.62 99 CYS A O 1
ATOM 769 N N . ILE A 1 100 ? 11.859 -16.849 -4.422 1.00 85.88 100 ILE A N 1
ATOM 770 C CA . ILE A 1 100 ? 11.667 -17.999 -5.293 1.00 85.88 100 ILE A CA 1
ATOM 771 C C . ILE A 1 100 ? 13.041 -18.622 -5.530 1.00 85.88 100 ILE A C 1
ATOM 773 O O . ILE A 1 100 ? 13.893 -18.049 -6.198 1.00 85.88 100 ILE A O 1
ATOM 777 N N . SER A 1 101 ? 13.242 -19.819 -4.982 1.00 78.19 101 SER A N 1
ATOM 778 C CA . SER A 1 101 ? 14.457 -20.629 -5.164 1.00 78.19 101 SER A CA 1
ATOM 779 C C . SER A 1 101 ? 14.536 -21.325 -6.531 1.00 78.19 101 SER A C 1
ATOM 781 O O . SER A 1 101 ? 15.550 -21.922 -6.876 1.00 78.19 101 SER A O 1
ATOM 783 N N . ASN A 1 102 ? 13.449 -21.285 -7.297 1.00 77.38 102 ASN A N 1
ATOM 784 C CA . ASN A 1 102 ? 13.251 -22.005 -8.549 1.00 77.38 102 ASN A CA 1
ATOM 785 C C . ASN A 1 102 ? 13.070 -20.977 -9.678 1.00 77.38 102 ASN A C 1
ATOM 787 O O . ASN A 1 102 ? 12.672 -19.845 -9.429 1.00 77.38 102 ASN A O 1
ATOM 791 N N . ASN A 1 103 ? 13.214 -21.366 -10.943 1.00 83.56 103 ASN A N 1
ATOM 792 C CA . ASN A 1 103 ? 12.930 -20.454 -12.064 1.00 83.56 103 ASN A CA 1
ATOM 793 C C . ASN A 1 103 ? 11.426 -20.361 -12.403 1.00 83.56 103 ASN A C 1
ATOM 795 O O . ASN A 1 103 ? 11.051 -20.271 -13.572 1.00 83.56 103 ASN A O 1
ATOM 799 N N . ASN A 1 104 ? 10.550 -20.409 -11.393 1.00 91.75 104 ASN A N 1
ATOM 800 C CA . ASN A 1 104 ? 9.106 -20.341 -11.606 1.00 91.75 104 ASN A CA 1
ATOM 801 C C . ASN A 1 104 ? 8.690 -18.913 -11.974 1.00 91.75 104 ASN A C 1
ATOM 803 O O . ASN A 1 104 ? 8.990 -17.946 -11.269 1.00 91.75 104 ASN A O 1
ATOM 807 N N . VAL A 1 105 ? 7.971 -18.792 -13.087 1.00 95.06 105 VAL A N 1
ATOM 808 C CA . VAL A 1 105 ? 7.505 -17.519 -13.635 1.00 95.06 105 VAL A CA 1
ATOM 809 C C . VAL A 1 105 ? 6.066 -17.640 -14.114 1.00 95.06 105 VAL A C 1
ATOM 811 O O . VAL A 1 105 ? 5.589 -18.727 -14.434 1.00 95.06 105 VAL A O 1
ATOM 814 N N . CYS A 1 106 ? 5.378 -16.505 -14.168 1.00 96.81 106 CYS A N 1
ATOM 815 C CA . CYS A 1 106 ? 4.022 -16.401 -14.672 1.00 96.81 106 CYS A CA 1
ATOM 816 C C . CYS A 1 106 ? 4.004 -16.780 -16.152 1.00 96.81 106 CYS A C 1
ATOM 818 O O . CYS A 1 106 ? 4.759 -16.214 -16.944 1.00 96.81 106 CYS A O 1
ATOM 820 N N . SER A 1 107 ? 3.103 -17.681 -16.541 1.00 96.88 107 SER A N 1
ATOM 821 C CA . SER A 1 107 ? 2.976 -18.172 -17.919 1.00 96.88 107 SER A CA 1
ATOM 822 C C . SER A 1 107 ? 2.647 -17.079 -18.948 1.00 96.88 107 SER A C 1
ATOM 824 O O . SER A 1 107 ? 2.820 -17.282 -20.148 1.00 96.88 107 SER A O 1
ATOM 826 N N . ARG A 1 108 ? 2.171 -15.913 -18.485 1.00 96.88 108 ARG A N 1
ATOM 827 C CA . ARG A 1 108 ? 1.747 -14.784 -19.325 1.00 96.88 108 ARG A CA 1
ATOM 828 C C . ARG A 1 108 ? 2.809 -13.697 -19.433 1.00 96.88 108 ARG A C 1
ATOM 830 O O . ARG A 1 108 ? 3.218 -13.349 -20.535 1.00 96.88 108 ARG A O 1
ATOM 837 N N . CYS A 1 109 ? 3.228 -13.139 -18.297 1.00 96.62 109 CYS A N 1
ATOM 838 C CA . CYS A 1 109 ? 4.147 -12.001 -18.278 1.00 96.62 109 CYS A CA 1
ATOM 839 C C . CYS A 1 109 ? 5.606 -12.381 -18.004 1.00 96.62 109 CYS A C 1
ATOM 841 O O . CYS A 1 109 ? 6.462 -11.505 -18.063 1.00 96.62 109 CYS A O 1
ATOM 843 N N . SER A 1 110 ? 5.896 -13.647 -17.687 1.00 95.31 110 SER A N 1
ATOM 844 C CA . SER A 1 110 ? 7.240 -14.153 -17.365 1.00 95.31 110 SER A CA 1
ATOM 845 C C . SER A 1 110 ? 7.886 -13.544 -16.111 1.00 95.31 110 SER A C 1
ATOM 847 O O . SER A 1 110 ? 9.087 -13.707 -15.890 1.00 95.31 110 SER A O 1
ATOM 849 N N . TRP A 1 111 ? 7.105 -12.868 -15.262 1.00 94.88 111 TRP A N 1
ATOM 850 C CA . TRP A 1 111 ? 7.577 -12.370 -13.969 1.00 94.88 111 TRP A CA 1
ATOM 851 C C . TRP A 1 111 ? 7.477 -13.424 -12.862 1.00 94.88 111 TRP A C 1
ATOM 853 O O . TRP A 1 111 ? 6.633 -14.319 -12.956 1.00 94.88 111 TRP A O 1
ATOM 863 N N . PRO A 1 112 ? 8.301 -13.334 -11.805 1.00 94.06 112 PRO A N 1
ATOM 864 C CA . PRO A 1 112 ? 8.429 -14.403 -10.824 1.00 94.06 112 PRO A CA 1
ATOM 865 C C . PRO A 1 112 ? 7.145 -14.607 -10.001 1.00 94.06 112 PRO A C 1
ATOM 867 O O . PRO A 1 112 ? 6.606 -13.673 -9.400 1.00 94.06 112 PRO A O 1
ATOM 870 N N . VAL A 1 113 ? 6.660 -15.849 -9.951 1.00 95.06 113 VAL A N 1
ATOM 871 C CA . VAL A 1 113 ? 5.534 -16.292 -9.107 1.00 95.06 113 VAL A CA 1
ATOM 872 C C . VAL A 1 113 ? 5.796 -17.714 -8.616 1.00 95.06 113 VAL A C 1
ATOM 874 O O . VAL A 1 113 ? 6.433 -18.498 -9.312 1.00 95.06 113 VAL A O 1
ATOM 877 N N . CYS A 1 114 ? 5.313 -18.072 -7.424 1.00 94.06 114 CYS A N 1
ATOM 878 C CA . CYS A 1 114 ? 5.587 -19.398 -6.858 1.00 94.06 114 CYS A CA 1
ATOM 879 C C . CYS A 1 114 ? 4.959 -20.538 -7.671 1.00 94.06 114 CYS A C 1
ATOM 881 O O . CYS A 1 114 ? 5.599 -21.563 -7.886 1.00 94.06 114 CYS A O 1
ATOM 883 N N . ASP A 1 115 ? 3.702 -20.370 -8.082 1.00 94.88 115 ASP A N 1
ATOM 884 C CA . ASP A 1 115 ? 2.873 -21.413 -8.683 1.00 94.88 115 ASP A CA 1
ATOM 885 C C . ASP A 1 115 ? 1.644 -20.816 -9.398 1.00 94.88 115 ASP A C 1
ATOM 887 O O . ASP A 1 115 ? 1.442 -19.598 -9.434 1.00 94.88 115 ASP A O 1
ATOM 891 N N . SER A 1 116 ? 0.785 -21.692 -9.932 1.00 96.12 116 SER A N 1
ATOM 892 C CA . SER A 1 116 ? -0.455 -21.301 -10.618 1.00 96.12 116 SER A CA 1
ATOM 893 C C . SER A 1 116 ? -1.466 -20.561 -9.728 1.00 96.12 116 SER A C 1
ATOM 895 O O . SER A 1 116 ? -2.300 -19.815 -10.243 1.00 96.12 116 SER A O 1
ATOM 897 N N . GLY A 1 117 ? -1.407 -20.744 -8.405 1.00 96.88 117 GLY A N 1
ATOM 898 C CA . GLY A 1 117 ? -2.226 -20.004 -7.450 1.00 96.88 117 GLY A CA 1
ATOM 899 C C . GLY A 1 117 ? -1.752 -18.561 -7.336 1.00 96.88 117 GLY A C 1
ATOM 900 O O . GLY A 1 117 ? -2.555 -17.636 -7.456 1.00 96.88 117 GLY A O 1
ATOM 901 N N . CYS A 1 118 ? -0.440 -18.359 -7.194 1.00 96.56 118 CYS A N 1
ATOM 902 C CA . CYS A 1 118 ? 0.160 -17.027 -7.205 1.00 96.56 118 CYS A CA 1
ATOM 903 C C . CYS A 1 118 ? -0.014 -16.323 -8.557 1.00 96.56 118 CYS A C 1
ATOM 905 O O . CYS A 1 118 ? -0.246 -15.117 -8.571 1.00 96.56 118 CYS A O 1
ATOM 907 N N . GLU A 1 119 ? 0.034 -17.060 -9.670 1.00 97.44 119 GLU A N 1
ATOM 908 C CA . GLU A 1 119 ? -0.216 -16.523 -11.013 1.00 97.44 119 GLU A CA 1
ATOM 909 C C . GLU A 1 119 ? -1.647 -15.984 -11.169 1.00 97.44 119 GLU A C 1
ATOM 911 O O . GLU A 1 119 ? -1.853 -14.915 -11.739 1.00 97.44 119 GLU A O 1
ATOM 916 N N . LYS A 1 120 ? -2.646 -16.701 -10.643 1.00 97.62 120 LYS A N 1
ATOM 917 C CA . LYS A 1 120 ? -4.070 -16.340 -10.766 1.00 97.62 120 LYS A CA 1
ATOM 918 C C . LYS A 1 120 ? -4.557 -15.390 -9.671 1.00 97.62 120 LYS A C 1
ATOM 920 O O . LYS A 1 120 ? -5.712 -14.966 -9.701 1.00 97.62 120 LYS A O 1
ATOM 925 N N . ALA A 1 121 ? -3.717 -15.070 -8.691 1.00 96.50 121 ALA A N 1
ATOM 926 C CA . ALA A 1 121 ? -4.114 -14.229 -7.575 1.00 96.50 121 ALA A CA 1
ATOM 927 C C . ALA A 1 121 ? -4.454 -12.802 -8.050 1.00 96.50 121 ALA A C 1
ATOM 929 O O . ALA A 1 121 ? -3.659 -12.199 -8.777 1.00 96.50 121 ALA A O 1
ATOM 930 N N . PRO A 1 122 ? -5.581 -12.211 -7.604 1.00 94.50 122 PRO A N 1
ATOM 931 C CA . PRO A 1 122 ? -6.012 -10.886 -8.053 1.00 94.50 122 PRO A CA 1
ATOM 932 C C . PRO A 1 122 ? -4.998 -9.759 -7.836 1.00 94.50 122 PRO A C 1
ATOM 934 O O . PRO A 1 122 ? -5.032 -8.784 -8.578 1.00 94.50 122 PRO A O 1
ATOM 937 N N . SER A 1 123 ? -4.100 -9.864 -6.851 1.00 91.44 123 SER A N 1
ATOM 938 C CA . SER A 1 123 ? -3.046 -8.868 -6.605 1.00 91.44 123 SER A CA 1
ATOM 939 C C . SER A 1 123 ? -2.031 -8.772 -7.748 1.00 91.44 123 SER A C 1
ATOM 941 O O . SER A 1 123 ? -1.529 -7.683 -7.996 1.00 91.44 123 SER A O 1
ATOM 943 N N . HIS A 1 124 ? -1.782 -9.868 -8.470 1.00 95.56 124 HIS A N 1
ATOM 944 C CA . HIS A 1 124 ? -0.928 -9.909 -9.658 1.00 95.56 124 HIS A CA 1
ATOM 945 C C . HIS A 1 124 ? -1.751 -9.906 -10.955 1.00 95.56 124 HIS A C 1
ATOM 947 O O . HIS A 1 124 ? -1.609 -9.007 -11.787 1.00 95.56 124 HIS A O 1
ATOM 953 N N . ALA A 1 125 ? -2.647 -10.889 -11.113 1.00 96.81 125 ALA A N 1
ATOM 954 C CA . ALA A 1 125 ? -3.441 -11.107 -12.327 1.00 96.81 125 ALA A CA 1
ATOM 955 C C . ALA A 1 125 ? -4.319 -9.897 -12.665 1.00 96.81 125 ALA A C 1
ATOM 957 O O . ALA A 1 125 ? -4.402 -9.489 -13.821 1.00 96.81 125 ALA A O 1
ATOM 958 N N . ASN A 1 126 ? -4.912 -9.317 -11.616 1.00 95.25 126 ASN A N 1
ATOM 959 C CA . ASN A 1 126 ? -5.597 -8.035 -11.603 1.00 95.25 126 ASN A CA 1
ATOM 960 C C . ASN A 1 126 ? -4.754 -6.955 -12.268 1.00 95.25 126 ASN A C 1
ATOM 962 O O . ASN A 1 126 ? -5.207 -6.279 -13.179 1.00 95.25 126 ASN A O 1
ATOM 966 N N . TYR A 1 127 ? -3.558 -6.727 -11.728 1.00 96.19 127 TYR A N 1
ATOM 967 C CA . TYR A 1 127 ? -2.758 -5.505 -11.837 1.00 96.19 127 TYR A CA 1
ATOM 968 C C . TYR A 1 127 ? -1.772 -5.511 -12.986 1.00 96.19 127 TYR A C 1
ATOM 970 O O . TYR A 1 127 ? -2.165 -5.276 -14.128 1.00 96.19 127 TYR A O 1
ATOM 978 N N . GLU A 1 128 ? -0.500 -5.695 -12.691 1.00 96.94 128 GLU A N 1
ATOM 979 C CA . GLU A 1 128 ? 0.576 -5.497 -13.646 1.00 96.94 128 GLU A CA 1
ATOM 980 C C . GLU A 1 128 ? 0.642 -6.591 -14.719 1.00 96.94 128 GLU A C 1
ATOM 982 O O . GLU A 1 128 ? 1.211 -6.349 -15.778 1.00 96.94 128 GLU A O 1
ATOM 987 N N . CYS A 1 129 ? 0.041 -7.769 -14.496 1.00 97.94 129 CYS A N 1
ATOM 988 C CA . CYS A 1 129 ? 0.209 -8.943 -15.361 1.00 97.94 129 CYS A CA 1
ATOM 989 C C . CYS A 1 129 ? -0.122 -8.670 -16.839 1.00 97.94 129 CYS A C 1
ATOM 991 O O . CYS A 1 129 ? 0.691 -8.943 -17.727 1.00 97.94 129 CYS A O 1
ATOM 993 N N . GLU A 1 130 ? -1.295 -8.098 -17.127 1.00 97.69 130 GLU A N 1
ATOM 994 C CA . GLU A 1 130 ? -1.706 -7.800 -18.506 1.00 97.69 130 GLU A CA 1
ATOM 995 C C . GLU A 1 130 ? -0.809 -6.737 -19.151 1.00 97.69 130 GLU A C 1
ATOM 997 O O . GLU A 1 130 ? -0.395 -6.879 -20.304 1.00 97.69 130 GLU A O 1
ATOM 1002 N N . ILE A 1 131 ? -0.454 -5.699 -18.388 1.00 97.81 131 ILE A N 1
ATOM 1003 C CA . ILE A 1 131 ? 0.435 -4.625 -18.838 1.00 97.81 131 ILE A CA 1
ATOM 1004 C C . ILE A 1 131 ? 1.800 -5.207 -19.200 1.00 97.81 131 ILE A C 1
ATOM 1006 O O . ILE A 1 131 ? 2.299 -4.957 -20.296 1.00 97.81 131 ILE A O 1
ATOM 1010 N N . PHE A 1 132 ? 2.372 -6.021 -18.315 1.00 97.44 132 PHE A N 1
ATOM 1011 C CA . PHE A 1 132 ? 3.690 -6.621 -18.490 1.00 97.44 132 PHE A CA 1
ATOM 1012 C C . PHE A 1 132 ? 3.711 -7.600 -19.661 1.00 97.44 132 PHE A C 1
ATOM 1014 O O . PHE A 1 132 ? 4.658 -7.582 -20.443 1.00 97.44 132 PHE A O 1
ATOM 1021 N N . THR A 1 133 ? 2.634 -8.369 -19.848 1.00 97.62 133 THR A N 1
ATOM 1022 C CA . THR A 1 133 ? 2.453 -9.247 -21.015 1.00 97.62 133 THR A CA 1
ATOM 1023 C C . THR A 1 133 ? 2.443 -8.436 -22.315 1.00 97.62 133 THR A C 1
ATOM 1025 O O . THR A 1 133 ? 3.217 -8.701 -23.233 1.00 97.62 133 THR A O 1
ATOM 1028 N N . ARG A 1 134 ? 1.592 -7.404 -22.396 1.00 97.62 134 ARG A N 1
ATOM 1029 C CA . ARG A 1 134 ? 1.405 -6.591 -23.609 1.00 97.62 134 ARG A CA 1
ATOM 1030 C C . ARG A 1 134 ? 2.646 -5.775 -23.966 1.00 97.62 134 ARG A C 1
ATOM 1032 O O . ARG A 1 134 ? 2.955 -5.613 -25.143 1.00 97.62 134 ARG A O 1
ATOM 1039 N N . LYS A 1 135 ? 3.329 -5.232 -22.958 1.00 97.06 135 LYS A N 1
ATOM 1040 C CA . LYS A 1 135 ? 4.510 -4.372 -23.120 1.00 97.06 135 LYS A CA 1
ATOM 1041 C C . LYS A 1 135 ? 5.830 -5.134 -23.095 1.00 97.06 135 LYS A C 1
ATOM 1043 O O . LYS A 1 135 ? 6.861 -4.523 -23.347 1.00 97.06 135 LYS A O 1
ATOM 1048 N N . ARG A 1 136 ? 5.793 -6.450 -22.849 1.00 94.69 136 ARG A N 1
ATOM 1049 C CA . ARG A 1 136 ? 6.969 -7.329 -22.760 1.00 94.69 136 ARG A CA 1
ATOM 1050 C C . ARG A 1 136 ? 8.007 -6.785 -21.775 1.00 94.69 136 ARG A C 1
ATOM 1052 O O . ARG A 1 136 ? 9.188 -6.695 -22.096 1.00 94.69 136 ARG A O 1
ATOM 1059 N N . ILE A 1 137 ? 7.542 -6.382 -20.592 1.00 93.75 137 ILE A N 1
ATOM 1060 C CA . ILE A 1 137 ? 8.416 -5.831 -19.552 1.00 93.75 137 ILE A CA 1
ATOM 1061 C C . ILE A 1 137 ? 9.375 -6.935 -19.084 1.00 93.75 137 ILE A C 1
ATOM 1063 O O . ILE A 1 137 ? 8.891 -7.961 -18.594 1.00 93.75 137 ILE A O 1
ATOM 1067 N N . PRO A 1 138 ? 10.703 -6.756 -19.216 1.00 88.62 138 PRO A N 1
ATOM 1068 C CA . PRO A 1 138 ? 11.666 -7.778 -18.833 1.00 88.62 138 PRO A CA 1
ATOM 1069 C C . PRO A 1 138 ? 11.611 -8.039 -17.326 1.00 88.62 138 PRO A C 1
ATOM 1071 O O . PRO A 1 138 ? 11.452 -7.117 -16.527 1.00 88.62 138 PRO A O 1
ATOM 1074 N N . SER A 1 139 ? 11.723 -9.314 -16.958 1.00 83.00 139 SER A N 1
ATOM 1075 C CA . SER A 1 139 ? 11.789 -9.761 -15.565 1.00 83.00 139 SER A CA 1
ATOM 1076 C C . SER A 1 139 ? 13.134 -9.391 -14.921 1.00 83.00 139 SER A C 1
ATOM 1078 O O . SER A 1 139 ? 14.096 -9.031 -15.597 1.00 83.00 139 SER A O 1
ATOM 1080 N N . VAL A 1 140 ? 13.199 -9.525 -13.599 1.00 69.69 140 VAL A N 1
ATOM 1081 C CA . VAL A 1 140 ? 14.162 -8.928 -12.649 1.00 69.69 140 VAL A CA 1
ATOM 1082 C C . VAL A 1 140 ? 15.589 -9.486 -12.730 1.00 69.69 140 VAL A C 1
ATOM 1084 O O . VAL A 1 140 ? 16.393 -9.260 -11.835 1.00 69.69 140 VAL A O 1
ATOM 1087 N N . GLN A 1 141 ? 15.938 -10.209 -13.794 1.00 63.69 141 GLN A N 1
ATOM 1088 C CA . GLN A 1 141 ? 17.239 -10.875 -13.933 1.00 63.69 141 GLN A CA 1
ATOM 1089 C C . GLN A 1 141 ? 18.437 -9.901 -13.891 1.00 63.69 141 GLN A C 1
ATOM 1091 O O . GLN A 1 141 ? 19.564 -10.353 -13.725 1.00 63.69 141 GLN A O 1
ATOM 1096 N N . SER A 1 142 ? 18.209 -8.586 -14.013 1.00 58.44 142 SER A N 1
ATOM 1097 C CA . SER A 1 142 ? 19.259 -7.558 -13.991 1.00 58.44 142 SER A CA 1
ATOM 1098 C C . SER A 1 142 ? 18.974 -6.318 -13.131 1.00 58.44 142 SER A C 1
ATOM 1100 O O . SER A 1 142 ? 19.883 -5.515 -12.953 1.00 58.44 142 SER A O 1
ATOM 1102 N N . ASP A 1 143 ? 17.746 -6.108 -12.636 1.00 74.94 143 ASP A N 1
ATOM 1103 C CA . ASP A 1 143 ? 17.371 -4.865 -11.936 1.00 74.94 143 ASP A CA 1
ATOM 1104 C C . ASP A 1 143 ? 16.255 -5.088 -10.900 1.00 74.94 143 ASP A C 1
ATOM 1106 O O . ASP A 1 143 ? 15.064 -5.089 -11.224 1.00 74.94 143 ASP A O 1
ATOM 1110 N N . THR A 1 144 ? 16.642 -5.247 -9.632 1.00 77.44 144 THR A N 1
ATOM 1111 C CA . THR A 1 144 ? 15.714 -5.410 -8.501 1.00 77.44 144 THR A CA 1
ATOM 1112 C C . THR A 1 144 ? 14.940 -4.139 -8.154 1.00 77.44 144 THR A C 1
ATOM 1114 O O . THR A 1 144 ? 13.896 -4.242 -7.504 1.00 77.44 144 THR A O 1
ATOM 1117 N N . THR A 1 145 ? 15.349 -2.964 -8.654 1.00 81.50 145 THR A N 1
ATOM 1118 C CA . THR A 1 145 ? 14.638 -1.690 -8.428 1.00 81.50 145 THR A CA 1
ATOM 1119 C C . THR A 1 145 ? 13.273 -1.657 -9.116 1.00 81.50 145 THR A C 1
ATOM 1121 O O . THR A 1 145 ? 12.398 -0.866 -8.758 1.00 81.50 145 THR A O 1
ATOM 1124 N N . LEU A 1 146 ? 13.032 -2.541 -10.092 1.00 88.94 146 LEU A N 1
ATOM 1125 C CA . LEU A 1 146 ? 11.728 -2.644 -10.741 1.00 88.94 146 LEU A CA 1
ATOM 1126 C C . LEU A 1 146 ? 10.620 -3.086 -9.775 1.00 88.94 146 LEU A C 1
ATOM 1128 O O . LEU A 1 146 ? 9.464 -2.723 -9.989 1.00 88.94 146 LEU A O 1
ATOM 1132 N N . TYR A 1 147 ? 10.942 -3.817 -8.702 1.00 90.44 147 TYR A N 1
ATOM 1133 C CA . TYR A 1 147 ? 9.947 -4.227 -7.708 1.00 90.44 147 TYR A CA 1
ATOM 1134 C C . TYR A 1 147 ? 9.310 -3.031 -6.991 1.00 90.44 147 TYR A C 1
ATOM 1136 O O . TYR A 1 147 ? 8.087 -2.978 -6.849 1.00 90.44 147 TYR A O 1
ATOM 1144 N N . GLU A 1 148 ? 10.103 -2.018 -6.644 1.00 88.56 148 GLU A N 1
ATOM 1145 C CA . GLU A 1 148 ? 9.610 -0.784 -6.017 1.00 88.56 148 GLU A CA 1
ATOM 1146 C C . GLU A 1 148 ? 8.669 -0.012 -6.954 1.00 88.56 148 GLU A C 1
ATOM 1148 O O . GLU A 1 148 ? 7.688 0.596 -6.528 1.00 88.56 148 GLU A O 1
ATOM 1153 N N . LYS A 1 149 ? 8.892 -0.103 -8.268 1.00 94.50 149 LYS A N 1
ATOM 1154 C CA . LYS A 1 149 ? 8.026 0.530 -9.273 1.00 94.50 149 LYS A CA 1
ATOM 1155 C C . LYS A 1 149 ? 6.688 -0.209 -9.423 1.00 94.50 149 LYS A C 1
ATOM 1157 O O . LYS A 1 149 ? 5.690 0.407 -9.803 1.00 94.50 149 LYS A O 1
ATOM 1162 N N . ILE A 1 150 ? 6.618 -1.505 -9.084 1.00 95.94 150 ILE A N 1
ATOM 1163 C CA . ILE A 1 150 ? 5.376 -2.300 -9.143 1.00 95.94 150 ILE A CA 1
ATOM 1164 C C . ILE A 1 150 ? 4.366 -1.841 -8.099 1.00 95.94 150 ILE A C 1
ATOM 1166 O O . ILE A 1 150 ? 3.188 -1.711 -8.434 1.00 95.94 150 ILE A O 1
ATOM 1170 N N . ILE A 1 151 ? 4.781 -1.576 -6.855 1.00 95.00 151 ILE A N 1
ATOM 1171 C CA . ILE A 1 151 ? 3.831 -1.103 -5.834 1.00 95.00 151 ILE A CA 1
ATOM 1172 C C . ILE A 1 151 ? 3.238 0.258 -6.222 1.00 95.00 151 ILE A C 1
ATOM 1174 O O . ILE A 1 151 ? 2.033 0.465 -6.067 1.00 95.00 151 ILE A O 1
ATOM 1178 N N . VAL A 1 152 ? 4.041 1.135 -6.838 1.00 97.38 152 VAL A N 1
ATOM 1179 C CA . VAL A 1 152 ? 3.569 2.427 -7.357 1.00 97.38 152 VAL A CA 1
ATOM 1180 C C . VAL A 1 152 ? 2.595 2.228 -8.519 1.00 97.38 152 VAL A C 1
ATOM 1182 O O . VAL A 1 152 ? 1.501 2.791 -8.506 1.00 97.38 152 VAL A O 1
ATOM 1185 N N . LEU A 1 153 ? 2.921 1.363 -9.487 1.00 97.81 153 LEU A N 1
ATOM 1186 C CA . LEU A 1 153 ? 2.006 1.015 -10.580 1.00 97.81 153 LEU A CA 1
ATOM 1187 C C . LEU A 1 153 ? 0.673 0.462 -10.049 1.00 97.81 153 LEU A C 1
ATOM 1189 O O . LEU A 1 153 ? -0.392 0.892 -10.492 1.00 97.81 153 LEU A O 1
ATOM 1193 N N . ARG A 1 154 ? 0.709 -0.456 -9.074 1.00 97.44 154 ARG A N 1
ATOM 1194 C CA . ARG A 1 154 ? -0.496 -1.009 -8.433 1.00 97.44 154 ARG A CA 1
ATOM 1195 C C . ARG A 1 154 ? -1.333 0.082 -7.767 1.00 97.44 154 ARG A C 1
ATOM 1197 O O . ARG A 1 154 ? -2.550 0.076 -7.938 1.00 97.44 154 ARG A O 1
ATOM 1204 N N . GLY A 1 155 ? -0.697 1.031 -7.076 1.00 97.31 155 GLY A N 1
ATOM 1205 C CA . GLY A 1 155 ? -1.364 2.200 -6.495 1.00 97.31 155 GLY A CA 1
ATOM 1206 C C . GLY A 1 155 ? -2.038 3.090 -7.533 1.00 97.31 155 GLY A C 1
ATOM 1207 O O . GLY A 1 155 ? -3.204 3.434 -7.362 1.00 97.31 155 GLY A O 1
ATOM 1208 N N . ILE A 1 156 ? -1.371 3.378 -8.652 1.00 97.81 156 ILE A N 1
ATOM 1209 C CA . ILE A 1 156 ? -1.955 4.160 -9.754 1.00 97.81 156 ILE A CA 1
ATOM 1210 C C . ILE A 1 156 ? -3.171 3.455 -10.361 1.00 97.81 156 ILE A C 1
ATOM 1212 O O . ILE A 1 156 ? -4.202 4.078 -10.623 1.00 97.81 156 ILE A O 1
ATOM 1216 N N . LEU A 1 157 ? -3.094 2.137 -10.540 1.00 97.00 157 LEU A N 1
ATOM 1217 C CA . LEU A 1 157 ? -4.194 1.351 -11.094 1.00 97.00 157 LEU A CA 1
ATOM 1218 C C . LEU A 1 157 ? -5.436 1.326 -10.185 1.00 97.00 157 LEU A C 1
ATOM 1220 O O . LEU A 1 157 ? -6.533 1.078 -10.693 1.00 97.00 157 LEU A O 1
ATOM 1224 N N . GLN A 1 158 ? -5.320 1.647 -8.888 1.00 96.06 158 GLN A N 1
ATOM 1225 C CA . GLN A 1 158 ? -6.491 1.784 -8.012 1.00 96.06 158 GLN A CA 1
ATOM 1226 C C . GLN A 1 158 ? -7.454 2.870 -8.497 1.00 96.06 158 GLN A C 1
ATOM 1228 O O . GLN A 1 158 ? -8.662 2.713 -8.339 1.00 96.06 158 GLN A O 1
ATOM 1233 N N . LYS A 1 159 ? -6.962 3.924 -9.159 1.00 94.69 159 LYS A N 1
ATOM 1234 C CA . LYS A 1 159 ? -7.798 5.031 -9.649 1.00 94.69 159 LYS A CA 1
ATOM 1235 C C . LYS A 1 159 ? -8.946 4.564 -10.549 1.00 94.69 159 LYS A C 1
ATOM 1237 O O . LYS A 1 159 ? -10.055 5.076 -10.443 1.00 94.69 159 LYS A O 1
ATOM 1242 N N . SER A 1 160 ? -8.694 3.580 -11.414 1.00 93.38 160 SER A N 1
ATOM 1243 C CA . SER A 1 160 ? -9.712 3.031 -12.324 1.00 93.38 160 SER A CA 1
ATOM 1244 C C . SER A 1 160 ? -10.435 1.807 -11.763 1.00 93.38 160 SER A C 1
ATOM 1246 O O . SER A 1 160 ? -11.564 1.527 -12.155 1.00 93.38 160 SER A O 1
ATOM 1248 N N . ARG A 1 161 ? -9.802 1.064 -10.854 1.00 93.44 161 ARG A N 1
ATOM 1249 C CA . ARG A 1 161 ? -10.276 -0.268 -10.442 1.00 93.44 161 ARG A CA 1
ATOM 1250 C C . ARG A 1 161 ? -10.933 -0.294 -9.082 1.00 93.44 161 ARG A C 1
ATOM 1252 O O . ARG A 1 161 ? -11.805 -1.122 -8.840 1.00 93.44 161 ARG A O 1
ATOM 1259 N N . ASN A 1 162 ? -10.488 0.581 -8.192 1.00 95.19 162 ASN A N 1
ATOM 1260 C CA . ASN A 1 162 ? -11.026 0.714 -6.856 1.00 95.19 162 ASN A CA 1
ATOM 1261 C C . ASN A 1 162 ? -10.942 2.177 -6.382 1.00 95.19 162 ASN A C 1
ATOM 1263 O O . ASN A 1 162 ? -10.103 2.514 -5.538 1.00 95.19 162 ASN A O 1
ATOM 1267 N N . PRO A 1 163 ? -11.816 3.061 -6.906 1.00 96.25 163 PRO A N 1
ATOM 1268 C CA . PRO A 1 163 ? -11.797 4.484 -6.573 1.00 96.25 163 PRO A CA 1
ATOM 1269 C C . PRO A 1 163 ? -11.903 4.770 -5.067 1.00 96.25 163 PRO A C 1
ATOM 1271 O O . PRO A 1 163 ? -11.348 5.755 -4.587 1.00 96.25 163 PRO A O 1
ATOM 1274 N N . SER A 1 164 ? -12.564 3.901 -4.293 1.00 95.56 164 SER A N 1
ATOM 1275 C CA . SER A 1 164 ? -12.620 4.041 -2.834 1.00 95.56 164 SER A CA 1
ATOM 1276 C C . SER A 1 164 ? -11.267 3.834 -2.156 1.00 95.56 164 SER A C 1
ATOM 1278 O O . SER A 1 164 ? -10.944 4.578 -1.235 1.00 95.56 164 SER A O 1
ATOM 1280 N N . GLU A 1 165 ? -10.457 2.871 -2.605 1.00 94.69 165 GLU A N 1
ATOM 1281 C CA . GLU A 1 165 ? -9.105 2.678 -2.060 1.00 94.69 165 GLU A CA 1
ATOM 1282 C C . GLU A 1 165 ? -8.150 3.763 -2.569 1.00 94.69 165 GLU A C 1
ATOM 1284 O O . GLU A 1 165 ? -7.331 4.264 -1.804 1.00 94.69 165 GLU A O 1
ATOM 1289 N N . TRP A 1 166 ? -8.314 4.209 -3.820 1.00 97.31 166 TRP A N 1
ATOM 1290 C CA . TRP A 1 166 ? -7.606 5.379 -4.346 1.00 97.31 166 TRP A CA 1
ATOM 1291 C C . TRP A 1 166 ? -7.824 6.620 -3.469 1.00 97.31 166 TRP A C 1
ATOM 1293 O O . TRP A 1 166 ? -6.858 7.251 -3.043 1.00 97.31 166 TRP A O 1
ATOM 1303 N N . ASN A 1 167 ? -9.074 6.914 -3.100 1.00 97.56 167 ASN A N 1
ATOM 1304 C CA . ASN A 1 167 ? -9.396 8.040 -2.222 1.00 97.56 167 ASN A CA 1
ATOM 1305 C C . ASN A 1 167 ? -8.730 7.933 -0.841 1.00 97.56 167 ASN A C 1
ATOM 1307 O O . ASN A 1 167 ? -8.435 8.959 -0.231 1.00 97.56 167 ASN A O 1
ATOM 1311 N N . LYS A 1 168 ? -8.485 6.719 -0.331 1.00 96.69 168 LYS A N 1
ATOM 1312 C CA . LYS A 1 168 ? -7.729 6.519 0.917 1.00 96.69 168 LYS A CA 1
ATOM 1313 C C . LYS A 1 168 ? -6.239 6.791 0.715 1.00 96.69 168 LYS A C 1
ATOM 1315 O O . LYS A 1 168 ? -5.647 7.480 1.538 1.00 96.69 168 LYS A O 1
ATOM 1320 N N . ILE A 1 169 ? -5.647 6.327 -0.392 1.00 97.31 169 ILE A N 1
ATOM 1321 C CA . ILE A 1 169 ? -4.241 6.610 -0.744 1.00 97.31 169 ILE A CA 1
ATOM 1322 C C . ILE A 1 169 ? -4.004 8.123 -0.861 1.00 97.31 169 ILE A C 1
ATOM 1324 O O . ILE A 1 169 ? -3.002 8.635 -0.365 1.00 97.31 169 ILE A O 1
ATOM 1328 N N . GLN A 1 170 ? -4.950 8.858 -1.451 1.00 97.00 170 GLN A N 1
ATOM 1329 C CA . GLN A 1 170 ? -4.878 10.320 -1.566 1.00 97.00 170 GLN A CA 1
ATOM 1330 C C . GLN A 1 170 ? -4.911 11.053 -0.218 1.00 97.00 170 GLN A C 1
ATOM 1332 O O . GLN A 1 170 ? -4.510 12.209 -0.138 1.00 97.00 170 GLN A O 1
ATOM 1337 N N . GLN A 1 171 ? -5.393 10.403 0.841 1.00 95.81 171 GLN A N 1
ATOM 1338 C CA . GLN A 1 171 ? -5.424 10.977 2.183 1.00 95.81 171 GLN A CA 1
ATOM 1339 C C . GLN A 1 171 ? -4.166 10.666 2.993 1.00 95.81 171 GLN A C 1
ATOM 1341 O O . GLN A 1 171 ? -4.046 11.182 4.103 1.00 95.81 171 GLN A O 1
ATOM 1346 N N . LEU A 1 172 ? -3.254 9.821 2.508 1.00 96.75 172 LEU A N 1
ATOM 1347 C CA . LEU A 1 172 ? -2.011 9.517 3.216 1.00 96.75 172 LEU A CA 1
ATOM 1348 C C . LEU A 1 172 ? -1.043 10.703 3.149 1.00 96.75 172 LEU A C 1
ATOM 1350 O O . LEU A 1 172 ? -0.985 11.420 2.150 1.00 96.75 172 LEU A O 1
ATOM 1354 N N . GLN A 1 173 ? -0.288 10.911 4.231 1.00 95.81 173 GLN A N 1
ATOM 1355 C CA . GLN A 1 173 ? 0.764 11.925 4.268 1.00 95.81 173 GLN A CA 1
ATOM 1356 C C . GLN A 1 173 ? 1.904 11.495 3.344 1.00 95.81 173 GLN A C 1
ATOM 1358 O O . GLN A 1 173 ? 2.341 10.351 3.402 1.00 95.81 173 GLN A O 1
ATOM 1363 N N . THR A 1 174 ? 2.396 12.408 2.515 1.00 96.38 174 THR A N 1
ATOM 1364 C CA . THR A 1 174 ? 3.439 12.129 1.520 1.00 96.38 174 THR A CA 1
ATOM 1365 C C . THR A 1 174 ? 4.731 12.885 1.773 1.00 96.38 174 THR A C 1
ATOM 1367 O O . THR A 1 174 ? 5.732 12.550 1.147 1.00 96.38 1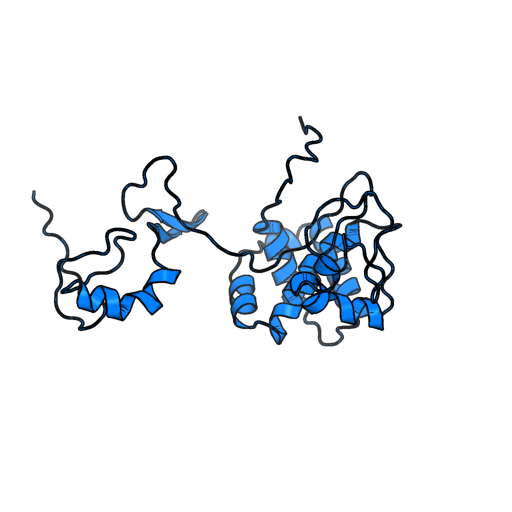74 THR A O 1
ATOM 1370 N N . HIS A 1 175 ? 4.717 13.911 2.634 1.00 94.69 175 HIS A N 1
ATOM 1371 C CA . HIS A 1 175 ? 5.826 14.852 2.808 1.00 94.69 175 HIS A CA 1
ATOM 1372 C C . HIS A 1 175 ? 6.379 15.363 1.461 1.00 94.69 175 HIS A C 1
ATOM 1374 O O . HIS A 1 175 ? 7.592 15.464 1.287 1.00 94.69 175 HIS A O 1
ATOM 1380 N N . 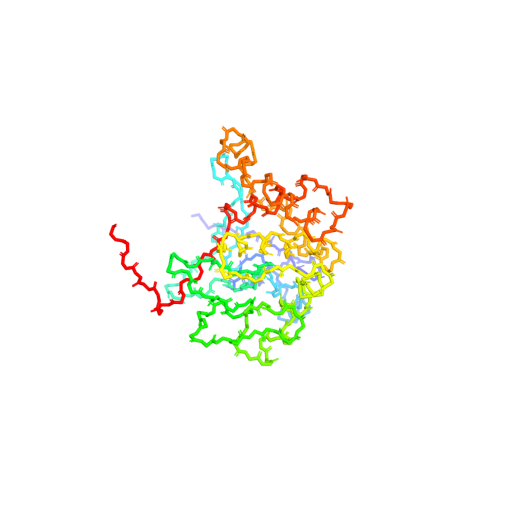SER A 1 176 ? 5.486 15.647 0.499 1.00 92.44 176 SER A N 1
ATOM 1381 C CA . SER A 1 176 ? 5.858 15.987 -0.883 1.00 92.44 176 SER A CA 1
ATOM 1382 C C . SER A 1 176 ? 6.860 17.140 -0.965 1.00 92.44 176 SER A C 1
ATOM 1384 O O . SER A 1 176 ? 7.848 16.991 -1.673 1.00 92.44 176 SER A O 1
ATOM 1386 N N . ASP A 1 177 ? 6.677 18.221 -0.200 1.00 91.25 177 ASP A N 1
ATOM 1387 C CA . ASP A 1 177 ? 7.595 19.372 -0.217 1.00 91.25 177 ASP A CA 1
ATOM 1388 C C . ASP A 1 177 ? 9.030 18.950 0.157 1.00 91.25 177 ASP A C 1
ATOM 1390 O O . ASP A 1 177 ? 9.969 19.155 -0.605 1.00 91.25 177 ASP A O 1
ATOM 1394 N N . ALA A 1 178 ? 9.193 18.226 1.271 1.00 91.88 178 ALA A N 1
ATOM 1395 C CA . ALA A 1 178 ? 10.501 17.736 1.715 1.00 91.88 178 ALA A CA 1
ATOM 1396 C C . ALA A 1 178 ? 11.120 16.701 0.755 1.00 91.88 178 ALA A C 1
ATOM 1398 O O . ALA A 1 178 ? 12.342 16.603 0.647 1.00 91.88 178 ALA A O 1
ATOM 1399 N N . ARG A 1 179 ? 10.290 15.910 0.060 1.00 93.50 179 ARG A N 1
ATOM 1400 C CA . ARG A 1 179 ? 10.755 14.955 -0.956 1.00 93.50 179 ARG A CA 1
ATOM 1401 C C . ARG A 1 179 ? 11.218 15.654 -2.232 1.00 93.50 179 ARG A C 1
ATOM 1403 O O . ARG A 1 179 ? 12.184 15.192 -2.826 1.00 93.50 179 ARG A O 1
ATOM 1410 N N . GLN A 1 180 ? 10.575 16.745 -2.645 1.00 89.00 180 GLN A N 1
ATOM 1411 C CA . GLN A 1 180 ? 10.967 17.501 -3.841 1.00 89.00 180 GLN A CA 1
ATOM 1412 C C . GLN A 1 180 ? 12.341 18.164 -3.677 1.00 89.00 180 GLN A C 1
ATOM 1414 O O . GLN A 1 180 ? 13.136 18.170 -4.618 1.00 89.00 180 GLN A O 1
ATOM 1419 N N . ASP A 1 181 ? 12.659 18.618 -2.464 1.00 91.62 181 ASP A N 1
ATOM 1420 C CA . ASP A 1 181 ? 13.963 19.203 -2.133 1.00 91.62 181 ASP A CA 1
ATOM 1421 C C . ASP A 1 181 ? 15.098 18.162 -2.037 1.00 91.62 181 ASP A C 1
ATOM 1423 O O . ASP A 1 181 ? 16.277 18.518 -1.971 1.00 91.62 181 ASP A O 1
ATOM 1427 N N . ASN A 1 182 ? 14.775 16.863 -2.038 1.00 93.25 182 ASN A N 1
ATOM 1428 C CA . ASN A 1 182 ? 15.744 15.778 -1.944 1.00 93.25 182 ASN A CA 1
ATOM 1429 C C . ASN A 1 182 ? 16.072 15.197 -3.341 1.00 93.25 182 ASN A C 1
ATOM 1431 O O . ASN A 1 182 ? 15.218 14.545 -3.948 1.00 93.25 182 ASN A O 1
ATOM 1435 N N . PRO A 1 183 ? 17.318 15.327 -3.846 1.00 94.69 183 PRO A N 1
ATOM 1436 C CA . PRO A 1 183 ? 17.670 14.878 -5.198 1.00 94.69 183 PRO A CA 1
ATOM 1437 C C . PRO A 1 183 ? 17.437 13.383 -5.459 1.00 94.69 183 PRO A C 1
ATOM 1439 O O . PRO A 1 183 ? 17.060 13.003 -6.566 1.00 94.69 183 PRO A O 1
ATOM 1442 N N . VAL A 1 184 ? 17.627 12.529 -4.447 1.00 93.38 184 VAL A N 1
ATOM 1443 C CA . VAL A 1 184 ? 17.409 11.076 -4.564 1.00 93.38 184 VAL A CA 1
ATOM 1444 C C . VAL A 1 184 ? 15.920 10.768 -4.719 1.00 93.38 184 VAL A C 1
ATOM 1446 O O . VAL A 1 184 ? 15.536 9.976 -5.577 1.00 93.38 184 VAL A O 1
ATOM 1449 N N . SER A 1 185 ? 15.072 11.435 -3.934 1.00 93.19 185 SER A N 1
ATOM 1450 C CA . SER A 1 185 ? 13.613 11.290 -4.011 1.00 93.19 185 SER A CA 1
ATOM 1451 C C . SER A 1 185 ? 13.060 11.795 -5.345 1.00 93.19 185 SER A C 1
ATOM 1453 O O . SER A 1 185 ? 12.200 11.141 -5.939 1.00 93.19 185 SER A O 1
ATOM 1455 N N . SER A 1 186 ? 13.587 12.914 -5.846 1.00 93.81 186 SER A N 1
ATOM 1456 C CA . SER A 1 186 ? 13.227 13.466 -7.156 1.00 93.81 186 SER A CA 1
ATOM 1457 C C . SER A 1 186 ? 13.623 12.532 -8.304 1.00 93.81 186 SER A C 1
ATOM 1459 O O . SER A 1 186 ? 12.805 12.271 -9.187 1.00 93.81 186 SER A O 1
ATOM 1461 N N . LEU A 1 187 ? 14.819 11.932 -8.251 1.00 94.62 187 LEU A N 1
ATOM 1462 C CA . LEU A 1 187 ? 15.242 10.922 -9.226 1.00 94.62 187 LEU A CA 1
ATOM 1463 C C . LEU A 1 187 ? 14.358 9.663 -9.174 1.00 94.62 187 LEU A C 1
ATOM 1465 O O . LEU A 1 187 ? 13.958 9.140 -10.214 1.00 94.62 187 LEU A O 1
ATOM 1469 N N . MET A 1 188 ? 14.014 9.180 -7.976 1.00 94.00 188 MET A N 1
ATOM 1470 C CA . MET A 1 188 ? 13.127 8.023 -7.809 1.00 94.00 188 MET A CA 1
ATOM 1471 C C . MET A 1 188 ? 11.738 8.283 -8.410 1.00 94.00 188 MET A C 1
ATOM 1473 O O . MET A 1 188 ? 11.172 7.410 -9.078 1.00 94.00 188 MET A O 1
ATOM 1477 N N . LEU A 1 189 ? 11.201 9.492 -8.218 1.00 95.94 189 LEU A N 1
ATOM 1478 C CA . LEU A 1 189 ? 9.941 9.918 -8.820 1.00 95.94 189 LEU A CA 1
ATOM 1479 C C . LEU A 1 189 ? 10.023 9.925 -10.352 1.00 95.94 189 LEU A C 1
ATOM 1481 O O . LEU A 1 189 ? 9.158 9.337 -11.004 1.00 95.94 189 LEU A O 1
ATOM 1485 N N . GLU A 1 190 ? 11.072 10.513 -10.931 1.00 96.31 190 GLU A N 1
ATOM 1486 C CA . GLU A 1 190 ? 11.285 10.538 -12.384 1.00 96.31 190 GLU A CA 1
ATOM 1487 C C . GLU A 1 190 ? 11.368 9.122 -12.978 1.00 96.31 190 GLU A C 1
ATOM 1489 O O . GLU A 1 190 ? 10.748 8.825 -14.006 1.00 96.31 190 GLU A O 1
ATOM 1494 N N . GLN A 1 191 ? 12.071 8.207 -12.305 1.00 95.81 191 GLN A N 1
ATOM 1495 C CA . GLN A 1 191 ? 12.168 6.810 -12.726 1.00 95.81 191 GLN A CA 1
ATOM 1496 C C . GLN A 1 191 ? 10.820 6.084 -12.656 1.00 95.81 191 GLN A C 1
ATOM 1498 O O . GLN A 1 191 ? 10.494 5.310 -13.562 1.00 95.81 191 GLN A O 1
ATOM 1503 N N . CYS A 1 192 ? 10.018 6.333 -11.615 1.00 96.69 192 CYS A N 1
ATOM 1504 C CA . CYS A 1 192 ? 8.666 5.782 -11.503 1.00 96.69 192 CYS A CA 1
ATOM 1505 C C . CYS A 1 192 ? 7.756 6.312 -12.616 1.00 96.69 192 CYS A C 1
ATOM 1507 O O . CYS A 1 192 ? 7.080 5.529 -13.285 1.00 96.69 192 CYS A O 1
ATOM 1509 N N . ILE A 1 193 ? 7.776 7.626 -12.857 1.00 97.81 193 ILE A N 1
ATOM 1510 C CA . ILE A 1 193 ? 7.021 8.273 -13.934 1.00 97.81 193 ILE A CA 1
ATOM 1511 C C . ILE A 1 193 ? 7.408 7.671 -15.286 1.00 97.81 193 ILE A C 1
ATOM 1513 O O . ILE A 1 193 ? 6.537 7.246 -16.046 1.00 97.81 193 ILE A O 1
ATOM 1517 N N . THR A 1 194 ? 8.708 7.572 -15.569 1.00 97.12 194 THR A N 1
ATOM 1518 C CA . THR A 1 194 ? 9.225 7.022 -16.827 1.00 97.12 194 THR A CA 1
ATOM 1519 C C . THR A 1 194 ? 8.802 5.568 -17.006 1.00 97.12 194 THR A C 1
ATOM 1521 O O . THR A 1 194 ? 8.293 5.193 -18.063 1.00 97.12 194 THR A O 1
ATOM 1524 N N . PHE A 1 195 ? 8.930 4.743 -15.968 1.00 96.62 195 PHE A N 1
ATOM 1525 C CA . PHE A 1 195 ? 8.513 3.344 -16.021 1.00 96.62 195 PHE A CA 1
ATOM 1526 C C . PHE A 1 195 ? 7.007 3.189 -16.282 1.00 96.62 195 PHE A C 1
ATOM 1528 O O . PHE A 1 195 ? 6.602 2.415 -17.150 1.00 96.62 195 PHE A O 1
ATOM 1535 N N . ILE A 1 196 ? 6.162 3.937 -15.571 1.00 97.56 196 ILE A N 1
ATOM 1536 C CA . ILE A 1 196 ? 4.703 3.805 -15.682 1.00 97.56 196 ILE A CA 1
ATOM 1537 C C . ILE A 1 196 ? 4.195 4.396 -17.006 1.00 97.56 196 ILE A C 1
ATOM 1539 O O . ILE A 1 196 ? 3.378 3.782 -17.699 1.00 97.56 196 ILE A O 1
ATOM 1543 N N . ARG A 1 197 ? 4.696 5.567 -17.405 1.00 97.50 197 ARG A N 1
ATOM 1544 C CA . ARG A 1 197 ? 4.268 6.234 -18.639 1.00 97.50 197 ARG A CA 1
ATOM 1545 C C . ARG A 1 197 ? 4.825 5.548 -19.878 1.00 97.50 197 ARG A C 1
ATOM 1547 O O . ARG A 1 197 ? 4.063 5.201 -20.776 1.00 97.50 197 ARG A O 1
ATOM 1554 N N . VAL A 1 198 ? 6.142 5.354 -19.935 1.00 95.88 198 VAL A N 1
ATOM 1555 C CA . VAL A 1 198 ? 6.838 4.907 -21.149 1.00 95.88 198 VAL A CA 1
ATOM 1556 C C . VAL A 1 198 ? 6.821 3.387 -21.247 1.00 95.88 198 VAL A C 1
ATOM 1558 O O . VAL A 1 198 ? 6.269 2.846 -22.205 1.00 95.88 198 VAL A O 1
ATOM 1561 N N . ALA A 1 199 ? 7.364 2.683 -20.248 1.00 94.94 199 ALA A N 1
ATOM 1562 C CA . ALA A 1 199 ? 7.490 1.226 -20.322 1.00 94.94 199 ALA A CA 1
ATOM 1563 C C . ALA A 1 199 ? 6.118 0.538 -20.226 1.00 94.94 199 ALA A C 1
ATOM 1565 O O . ALA A 1 199 ? 5.750 -0.257 -21.092 1.00 94.94 199 ALA A O 1
ATOM 1566 N N . CYS A 1 200 ? 5.306 0.897 -19.229 1.00 96.81 200 CYS A N 1
ATOM 1567 C CA . CYS A 1 200 ? 3.967 0.327 -19.047 1.00 96.81 200 CYS A CA 1
ATOM 1568 C C . CYS A 1 200 ? 2.924 0.905 -20.027 1.00 96.81 200 CYS A C 1
ATOM 1570 O O . CYS A 1 200 ? 1.888 0.282 -20.283 1.00 96.81 200 CYS A O 1
ATOM 1572 N N . GLY A 1 201 ? 3.210 2.056 -20.643 1.00 96.88 201 GLY A N 1
ATOM 1573 C CA . GLY A 1 201 ? 2.368 2.680 -21.664 1.00 96.88 201 GLY A CA 1
ATOM 1574 C C . GLY A 1 201 ? 1.066 3.277 -21.136 1.00 96.88 201 GLY A C 1
ATOM 1575 O O . GLY A 1 201 ? 0.057 3.199 -21.838 1.00 96.88 201 GLY A O 1
ATOM 1576 N N . LEU A 1 202 ? 1.066 3.818 -19.915 1.00 96.31 202 LEU A N 1
ATOM 1577 C CA . LEU A 1 202 ? -0.041 4.615 -19.383 1.00 96.31 202 LEU A CA 1
ATOM 1578 C C . LEU A 1 202 ? 0.188 6.078 -19.794 1.00 96.31 202 LEU A C 1
ATOM 1580 O O . LEU A 1 202 ? 0.798 6.848 -19.060 1.00 96.31 202 LEU A O 1
ATOM 1584 N N . THR A 1 203 ? -0.245 6.453 -20.999 1.00 94.00 203 THR A N 1
ATOM 1585 C CA . THR A 1 203 ? 0.038 7.781 -21.580 1.00 94.00 203 THR A CA 1
ATOM 1586 C C . THR A 1 203 ? -0.726 8.913 -20.903 1.00 94.00 203 THR A C 1
ATOM 1588 O O . THR A 1 203 ? -0.173 9.996 -20.745 1.00 94.00 203 THR A O 1
ATOM 1591 N N . ASP A 1 204 ? -1.939 8.643 -20.417 1.00 93.06 204 ASP A N 1
ATOM 1592 C CA . ASP A 1 204 ? -2.800 9.626 -19.737 1.00 93.06 204 ASP A CA 1
ATOM 1593 C C . ASP A 1 204 ? -2.440 9.797 -18.244 1.00 93.06 204 ASP A C 1
ATOM 1595 O O . ASP A 1 204 ? -3.244 10.252 -17.428 1.00 93.06 204 ASP A O 1
ATOM 1599 N N . LEU A 1 205 ? -1.230 9.375 -17.860 1.00 94.88 205 LEU A N 1
ATOM 1600 C CA . LEU A 1 205 ? -0.720 9.435 -16.495 1.00 94.88 205 LEU A CA 1
ATOM 1601 C C . LEU A 1 205 ? -0.489 10.881 -16.053 1.00 94.88 205 LEU A C 1
ATOM 1603 O O . LEU A 1 205 ? 0.262 11.622 -16.689 1.00 94.88 205 LEU A O 1
ATOM 1607 N N . VAL A 1 206 ? -1.053 11.236 -14.900 1.00 96.81 206 VAL A N 1
ATOM 1608 C CA . VAL A 1 206 ? -0.805 12.509 -14.217 1.00 96.81 206 VAL A CA 1
ATOM 1609 C C . VAL A 1 206 ? 0.376 12.336 -13.260 1.00 96.81 206 VAL A C 1
ATOM 1611 O O . VAL A 1 206 ? 0.304 11.523 -12.343 1.00 96.81 206 VAL A O 1
ATOM 1614 N N . ASP A 1 207 ? 1.451 13.112 -13.426 1.00 96.88 207 ASP A N 1
ATOM 1615 C CA . ASP A 1 207 ? 2.672 12.976 -12.604 1.00 96.88 207 ASP A CA 1
ATOM 1616 C C . ASP A 1 207 ? 2.409 13.154 -11.107 1.00 96.88 207 ASP A C 1
ATOM 1618 O O . ASP A 1 207 ? 2.955 12.424 -10.282 1.00 96.88 207 ASP A O 1
ATOM 1622 N N . LYS A 1 208 ? 1.499 14.068 -10.754 1.00 96.38 208 LYS A N 1
ATOM 1623 C CA . LYS A 1 208 ? 1.085 14.288 -9.364 1.00 96.38 208 LYS A CA 1
ATOM 1624 C C . LYS A 1 208 ? 0.444 13.048 -8.732 1.00 96.38 208 LYS A C 1
ATOM 1626 O O . LYS A 1 208 ? 0.596 12.839 -7.533 1.00 96.38 208 LYS A O 1
ATOM 1631 N N . ASP A 1 209 ? -0.237 12.213 -9.519 1.00 97.50 209 ASP A N 1
ATOM 1632 C CA . ASP A 1 209 ? -0.789 10.955 -9.011 1.00 97.50 209 ASP A CA 1
ATOM 1633 C C . ASP A 1 209 ? 0.342 9.968 -8.682 1.00 97.50 209 ASP A C 1
ATOM 1635 O O . ASP A 1 209 ? 0.279 9.288 -7.659 1.00 97.50 209 ASP A O 1
ATOM 1639 N N . VAL A 1 210 ? 1.400 9.920 -9.504 1.00 97.69 210 VAL A N 1
ATOM 1640 C CA . VAL A 1 210 ? 2.591 9.093 -9.237 1.00 97.69 210 VAL A CA 1
ATOM 1641 C C . VAL A 1 210 ? 3.302 9.569 -7.980 1.00 97.69 210 VAL A C 1
ATOM 1643 O O . VAL A 1 210 ? 3.622 8.744 -7.128 1.00 97.69 210 VAL A O 1
ATOM 1646 N N . ASP A 1 211 ? 3.499 10.882 -7.834 1.00 97.31 211 ASP A N 1
ATOM 1647 C CA . ASP A 1 211 ? 4.110 11.445 -6.629 1.00 97.31 211 ASP A CA 1
ATOM 1648 C C . ASP A 1 211 ? 3.287 11.142 -5.373 1.00 97.31 211 ASP A C 1
ATOM 1650 O O . ASP A 1 211 ? 3.848 10.746 -4.350 1.00 97.31 211 ASP A O 1
ATOM 1654 N N . GLN A 1 212 ? 1.956 11.240 -5.463 1.00 97.75 212 GLN A N 1
ATOM 1655 C CA . GLN A 1 212 ? 1.064 10.903 -4.357 1.00 97.75 212 GLN A CA 1
ATOM 1656 C C . GLN A 1 212 ? 1.233 9.444 -3.920 1.00 97.75 212 GLN A C 1
ATOM 1658 O O . GLN A 1 212 ? 1.361 9.168 -2.727 1.00 97.75 212 GLN A O 1
ATOM 1663 N N . VAL A 1 213 ? 1.239 8.500 -4.866 1.00 97.75 213 VAL A N 1
ATOM 1664 C CA . VAL A 1 213 ? 1.394 7.073 -4.547 1.00 97.75 213 VAL A CA 1
ATOM 1665 C C . VAL A 1 213 ? 2.793 6.778 -4.018 1.00 97.75 213 VAL A C 1
ATOM 1667 O O . VAL A 1 213 ? 2.922 6.092 -3.006 1.00 97.75 213 VAL A O 1
ATOM 1670 N N . LEU A 1 214 ? 3.838 7.293 -4.670 1.00 96.88 214 LEU A N 1
ATOM 1671 C CA . LEU A 1 214 ? 5.217 7.076 -4.243 1.00 96.88 214 LEU A CA 1
ATOM 1672 C C . LEU A 1 214 ? 5.446 7.631 -2.833 1.00 96.88 214 LEU A C 1
ATOM 1674 O O . LEU A 1 214 ? 5.989 6.933 -1.984 1.00 96.88 214 LEU A O 1
ATOM 1678 N N . GLY A 1 215 ? 4.969 8.844 -2.551 1.00 96.94 215 GLY A N 1
ATOM 1679 C CA . GLY A 1 215 ? 5.040 9.437 -1.218 1.00 96.94 215 GLY A CA 1
ATOM 1680 C C . GLY A 1 215 ? 4.269 8.645 -0.177 1.00 96.94 215 GLY A C 1
ATOM 1681 O O . GLY A 1 215 ? 4.781 8.413 0.915 1.00 96.94 215 GLY A O 1
ATOM 1682 N N . ALA A 1 216 ? 3.071 8.170 -0.523 1.00 97.06 216 ALA A N 1
ATOM 1683 C CA . ALA A 1 216 ? 2.293 7.317 0.361 1.00 97.06 216 ALA A CA 1
ATOM 1684 C C . ALA A 1 216 ? 3.063 6.038 0.729 1.00 97.06 216 ALA A C 1
ATOM 1686 O O . ALA A 1 216 ? 3.095 5.673 1.903 1.00 97.06 216 ALA A O 1
ATOM 1687 N N . VAL A 1 217 ? 3.725 5.397 -0.241 1.00 94.75 217 VAL A N 1
ATOM 1688 C CA . VAL A 1 217 ? 4.572 4.218 -0.005 1.00 94.75 217 VAL A CA 1
ATOM 1689 C C . VAL A 1 217 ? 5.775 4.578 0.869 1.00 94.75 217 VAL A C 1
ATOM 1691 O O . VAL A 1 217 ? 5.956 3.970 1.916 1.00 94.75 217 VAL A O 1
ATOM 1694 N N . VAL A 1 218 ? 6.559 5.591 0.497 1.00 93.81 218 VAL A N 1
ATOM 1695 C CA . VAL A 1 218 ? 7.796 5.968 1.209 1.00 93.81 218 VAL A CA 1
ATOM 1696 C C . VAL A 1 218 ? 7.537 6.366 2.666 1.00 93.81 218 VAL A C 1
ATOM 1698 O O . VAL A 1 218 ? 8.345 6.061 3.536 1.00 93.81 218 VAL A O 1
ATOM 1701 N N . VAL A 1 219 ? 6.417 7.037 2.944 1.00 94.50 219 VAL A N 1
ATOM 1702 C CA . VAL A 1 219 ? 6.122 7.586 4.277 1.00 94.50 219 VAL A CA 1
ATOM 1703 C C . VAL A 1 219 ? 5.291 6.637 5.148 1.00 94.50 219 VAL A C 1
ATOM 1705 O O . VAL A 1 219 ? 5.395 6.699 6.370 1.00 94.50 219 VAL A O 1
ATOM 1708 N N . ASN A 1 220 ? 4.455 5.772 4.558 1.00 95.00 220 ASN A N 1
ATOM 1709 C CA . ASN A 1 220 ? 3.441 5.012 5.309 1.00 95.00 220 ASN A CA 1
ATOM 1710 C C . ASN A 1 220 ? 3.535 3.490 5.134 1.00 95.00 220 ASN A C 1
ATOM 1712 O O . ASN A 1 220 ? 2.760 2.771 5.768 1.00 95.00 220 ASN A O 1
ATOM 1716 N N . ALA A 1 221 ? 4.401 2.973 4.256 1.00 91.88 221 ALA A N 1
ATOM 1717 C CA . ALA A 1 221 ? 4.486 1.532 4.046 1.00 91.88 221 ALA A CA 1
ATOM 1718 C C . ALA A 1 221 ? 5.088 0.822 5.263 1.00 91.88 221 ALA A C 1
ATOM 1720 O O . ALA A 1 221 ? 6.069 1.265 5.856 1.00 91.88 221 ALA A O 1
ATOM 1721 N N . PHE A 1 222 ? 4.517 -0.336 5.582 1.00 89.62 222 PHE A N 1
ATOM 1722 C CA . PHE A 1 222 ? 5.094 -1.287 6.521 1.00 89.62 222 PHE A CA 1
ATOM 1723 C C . PHE A 1 222 ? 5.792 -2.382 5.725 1.00 89.62 222 PHE A C 1
ATOM 1725 O O . PHE A 1 222 ? 5.171 -3.022 4.872 1.00 89.62 222 PHE A O 1
ATOM 1732 N N . VAL A 1 223 ? 7.068 -2.610 6.016 1.00 83.62 223 VAL A N 1
ATOM 1733 C CA . VAL A 1 223 ? 7.804 -3.746 5.465 1.00 83.62 223 VAL A CA 1
ATOM 1734 C C . VAL A 1 223 ? 7.434 -4.976 6.284 1.00 83.62 223 VAL A C 1
ATOM 1736 O O . VAL A 1 223 ? 7.590 -4.996 7.504 1.00 83.62 223 VAL A O 1
ATOM 1739 N N . SER A 1 224 ? 6.879 -5.991 5.625 1.00 70.88 224 SER A N 1
ATOM 1740 C CA . SER A 1 224 ? 6.680 -7.295 6.246 1.00 70.88 224 SER A CA 1
ATOM 1741 C C . SER A 1 224 ? 7.956 -8.105 6.074 1.00 70.88 224 SER A C 1
ATOM 1743 O O . SER A 1 224 ? 8.181 -8.659 4.997 1.00 70.88 224 SER A O 1
ATOM 1745 N N . ASP A 1 225 ? 8.769 -8.186 7.122 1.00 60.19 225 ASP A N 1
ATOM 1746 C CA . ASP A 1 225 ? 9.841 -9.170 7.167 1.00 60.19 225 ASP A CA 1
ATOM 1747 C C . ASP A 1 225 ? 9.200 -10.536 7.402 1.00 60.19 225 ASP A C 1
ATOM 1749 O O . ASP A 1 225 ? 8.738 -10.866 8.500 1.00 60.19 225 ASP A O 1
ATOM 1753 N N . ASP A 1 226 ? 9.133 -11.354 6.355 1.00 53.09 226 ASP A N 1
ATOM 1754 C CA . ASP A 1 226 ? 9.078 -12.780 6.583 1.00 53.09 226 ASP A CA 1
ATOM 1755 C C . ASP A 1 226 ? 10.390 -13.155 7.279 1.00 53.09 226 ASP A C 1
ATOM 1757 O O . ASP A 1 226 ? 11.485 -13.010 6.736 1.00 53.09 226 ASP A O 1
ATOM 1761 N N . SER A 1 227 ? 10.275 -13.621 8.522 1.00 41.94 227 SER A N 1
ATOM 1762 C CA . SER A 1 227 ? 11.360 -13.969 9.457 1.00 41.94 227 SER A CA 1
ATOM 1763 C C . SER A 1 227 ? 12.282 -15.099 8.959 1.00 41.94 227 SER A C 1
ATOM 1765 O O . SER A 1 227 ? 12.983 -15.732 9.737 1.00 41.94 227 SER A O 1
ATOM 1767 N N . VAL A 1 228 ? 12.245 -15.392 7.661 1.00 41.69 228 VAL A N 1
ATOM 1768 C CA . VAL A 1 228 ? 13.130 -16.291 6.926 1.00 41.69 228 VAL A CA 1
ATOM 1769 C C . VAL A 1 228 ? 14.329 -15.520 6.346 1.00 41.69 228 VAL A C 1
ATOM 1771 O O . VAL A 1 228 ? 15.283 -16.141 5.894 1.00 41.69 228 VAL A O 1
ATOM 1774 N N . SER A 1 229 ? 14.316 -14.180 6.369 1.00 41.12 229 SER A N 1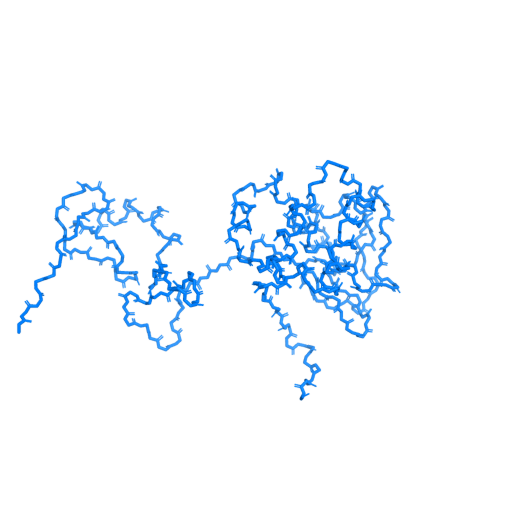
ATOM 1775 C CA . SER A 1 229 ? 15.371 -13.343 5.775 1.00 41.12 229 SER A CA 1
ATOM 1776 C C . SER A 1 229 ? 15.908 -12.238 6.693 1.00 41.12 229 SER A C 1
ATOM 1778 O O . SER A 1 229 ? 16.302 -11.174 6.219 1.00 41.12 229 SER A O 1
ATOM 1780 N N . SER A 1 230 ? 15.983 -12.498 8.003 1.00 32.50 230 SER A N 1
ATOM 1781 C CA . SER A 1 230 ? 16.817 -11.706 8.912 1.00 32.50 230 SER A CA 1
ATOM 1782 C C . SER A 1 230 ? 18.294 -11.898 8.544 1.00 32.50 230 SER A C 1
ATOM 1784 O O . SER A 1 230 ? 18.976 -12.768 9.081 1.00 32.50 230 SER A O 1
ATOM 1786 N N . ALA A 1 231 ? 18.788 -11.102 7.598 1.00 28.75 231 ALA A N 1
ATOM 1787 C CA . ALA A 1 231 ? 20.163 -10.650 7.685 1.00 28.75 231 ALA A CA 1
ATOM 1788 C C . ALA A 1 231 ? 20.174 -9.610 8.806 1.00 28.75 231 ALA A C 1
ATOM 1790 O O . ALA A 1 231 ? 19.562 -8.550 8.676 1.00 28.75 231 ALA A O 1
ATOM 1791 N N . ASP A 1 232 ? 20.780 -9.980 9.931 1.00 29.03 232 ASP A N 1
ATOM 1792 C CA . ASP A 1 232 ? 21.000 -9.103 11.073 1.00 29.03 232 ASP A CA 1
ATOM 1793 C C . ASP A 1 232 ? 21.603 -7.775 10.596 1.00 29.03 232 ASP A C 1
ATOM 1795 O O . ASP A 1 232 ? 22.732 -7.732 10.104 1.00 29.03 232 ASP A O 1
ATOM 1799 N N . LEU A 1 233 ? 20.847 -6.689 10.735 1.00 28.05 233 LEU A N 1
ATOM 1800 C CA . LEU A 1 233 ? 21.391 -5.341 10.649 1.00 28.05 233 LEU A CA 1
ATOM 1801 C C . LEU A 1 233 ? 21.631 -4.864 12.081 1.00 28.05 233 LEU A C 1
ATOM 1803 O O . LEU A 1 233 ? 20.709 -4.419 12.766 1.00 28.05 233 LEU A O 1
ATOM 1807 N N . PHE A 1 234 ? 22.876 -5.048 12.524 1.00 35.06 234 PHE A N 1
ATOM 1808 C CA . PHE A 1 234 ? 23.499 -4.201 13.540 1.00 35.06 234 PHE A CA 1
ATOM 1809 C C . PHE A 1 234 ? 23.745 -2.802 12.970 1.00 35.06 234 PHE A C 1
ATOM 1811 O O . PHE A 1 234 ? 24.106 -2.713 11.773 1.00 35.06 234 PHE A O 1
#

Radius of gyration: 22.66 Å; chains: 1; bounding box: 57×43×66 Å